Protein AF-A0ABD1SUA1-F1 (afdb_monomer_lite)

Radius of gyration: 28.17 Å; chains: 1; bounding box: 53×67×87 Å

InterPro domains:
  IPR033113 Phospholipase A2, histidine active site [PS00118] (84-91)
  IPR036444 Phospholipase A2 domain superfamily [G3DSA:1.20.90.10] (25-156)
  IPR036444 Phospholipase A2 domain superfamily [SSF48619] (58-146)

Secondary structure (DSSP, 8-state):
-----SSSSSHHHHHHHHHHS-------------SS--------B-S-EEE-TT-TTT-EEETTBSTT--BPTTPPPSSHHHHHHHHHHHHHHHHT-TT-HHHHHHHHHHHHHHHHHTPPPPTT--S-HHHHHHHHHHHHHHHHHHHHHHHHHHHHHHS----------THHHHHHHHHHH----------------------

Foldseek 3Di:
DDDPPPPPPVVVVVVVVVVVPPPCPPPCPDPPPDPDDPPPVQPFDLAADQPPLQPQQAGDGFRFPHDSGHHDPPRDTQWQLSVLRNQLVVVCVVVVDNLPLVSLVSSLVSLVVVVVVVTDGHPPRPHDSVSNSVSSNVVSVVSPVVSVVVVVVVVVVPDPPPPPPDDPDPVVVVVVVCVVPDDDDDDDDDDDDDDDDDDDDDD

pLDDT: mean 74.09, std 25.04, range [30.92, 98.88]

Structure (mmCIF, N/CA/C/O backbone):
data_AF-A0ABD1SUA1-F1
#
_entry.id   AF-A0ABD1SUA1-F1
#
loop_
_atom_site.group_PDB
_atom_site.id
_atom_site.type_symbol
_atom_site.label_atom_id
_atom_site.label_alt_id
_atom_site.label_comp_id
_atom_site.label_asym_id
_atom_site.label_entity_id
_atom_site.label_seq_id
_atom_site.pdbx_PDB_ins_code
_atom_site.Cartn_x
_atom_site.Cartn_y
_atom_site.Cartn_z
_atom_site.occupancy
_atom_site.B_iso_or_equiv
_atom_site.auth_seq_id
_atom_site.auth_comp_id
_atom_site.auth_asym_id
_atom_site.auth_atom_id
_atom_site.pdbx_PDB_model_num
ATOM 1 N N . MET A 1 1 ? -26.302 -48.563 -54.771 1.00 49.25 1 MET A N 1
ATOM 2 C CA . MET A 1 1 ? -25.007 -48.127 -54.207 1.00 49.25 1 MET A CA 1
ATOM 3 C C . MET A 1 1 ? -24.721 -46.720 -54.718 1.00 49.25 1 MET A C 1
ATOM 5 O O . MET A 1 1 ? -24.303 -46.580 -55.855 1.00 49.25 1 MET A O 1
ATOM 9 N N . ALA A 1 2 ? -25.038 -45.682 -53.939 1.00 43.94 2 ALA A N 1
ATOM 10 C CA . ALA A 1 2 ? -24.696 -44.296 -54.259 1.00 43.94 2 ALA A CA 1
ATOM 11 C C . ALA A 1 2 ? -24.311 -43.566 -52.965 1.00 43.94 2 ALA A C 1
ATOM 13 O O . ALA A 1 2 ? -25.015 -43.622 -51.961 1.00 43.94 2 ALA A O 1
ATOM 14 N N . SER A 1 3 ? -23.123 -42.981 -53.031 1.00 47.12 3 SER A N 1
ATOM 15 C CA . SER A 1 3 ? -22.286 -42.400 -51.987 1.00 47.12 3 SER A CA 1
ATOM 16 C C . SER A 1 3 ? -22.988 -41.379 -51.078 1.00 47.12 3 SER A C 1
ATOM 18 O O . SER A 1 3 ? -23.390 -40.306 -51.522 1.00 47.12 3 SER A O 1
ATOM 20 N N . LEU A 1 4 ? -23.043 -41.677 -49.775 1.00 52.22 4 LEU A N 1
ATOM 21 C CA . LEU A 1 4 ? -23.421 -40.750 -48.700 1.00 52.22 4 LEU A CA 1
ATOM 22 C C . LEU A 1 4 ? -22.159 -40.190 -48.007 1.00 52.22 4 LEU A C 1
ATOM 24 O O . LEU A 1 4 ? -22.043 -40.228 -46.789 1.00 52.22 4 LEU A O 1
ATOM 28 N N . ALA A 1 5 ? -21.169 -39.724 -48.776 1.00 51.19 5 ALA A N 1
ATOM 29 C CA . ALA A 1 5 ? -19.865 -39.296 -48.241 1.00 51.19 5 ALA A CA 1
ATOM 30 C C . ALA A 1 5 ? -19.470 -37.847 -48.591 1.00 51.19 5 ALA A C 1
ATOM 32 O O . ALA A 1 5 ? -18.303 -37.483 -48.479 1.00 51.19 5 ALA A O 1
ATOM 33 N N . HIS A 1 6 ? -20.415 -36.993 -49.004 1.00 45.03 6 HIS A N 1
ATOM 34 C CA . HIS A 1 6 ? -20.090 -35.630 -49.463 1.00 45.03 6 HIS A CA 1
ATOM 35 C C . HIS A 1 6 ? -20.459 -34.486 -48.507 1.00 45.03 6 HIS A C 1
ATOM 37 O O . HIS A 1 6 ? -20.049 -33.354 -48.749 1.00 45.03 6 HIS A O 1
ATOM 43 N N . LYS A 1 7 ? -21.167 -34.730 -47.394 1.00 51.44 7 LYS A N 1
ATOM 44 C CA . LYS A 1 7 ? -21.590 -33.636 -46.490 1.00 51.44 7 LYS A CA 1
ATOM 45 C C . LYS A 1 7 ? -20.605 -33.285 -45.367 1.00 51.44 7 LYS A C 1
ATOM 47 O O . LYS A 1 7 ? -20.748 -32.230 -44.765 1.00 51.44 7 LYS A O 1
ATOM 52 N N . PHE A 1 8 ? -19.571 -34.093 -45.126 1.00 51.59 8 PHE A N 1
ATOM 53 C CA . PHE A 1 8 ? -18.642 -33.887 -44.001 1.00 51.59 8 PHE A CA 1
ATOM 54 C C . PHE A 1 8 ? -17.313 -33.195 -44.353 1.00 51.59 8 PHE A C 1
ATOM 56 O O . PHE A 1 8 ? -16.460 -33.046 -43.485 1.00 51.59 8 PHE A O 1
ATOM 63 N N . LYS A 1 9 ? -17.113 -32.749 -45.603 1.00 53.84 9 LYS A N 1
ATOM 64 C CA . LYS A 1 9 ? -15.817 -32.194 -46.052 1.00 53.84 9 LYS A CA 1
ATOM 65 C C . LYS A 1 9 ? -15.799 -30.682 -46.310 1.00 53.84 9 LYS A C 1
ATOM 67 O O . LYS A 1 9 ? -14.734 -30.124 -46.538 1.00 53.84 9 LYS A O 1
ATOM 72 N N . LEU A 1 10 ? -16.950 -30.011 -46.237 1.00 50.94 10 LEU A N 1
ATOM 73 C CA . LEU A 1 10 ? -17.062 -28.556 -46.445 1.00 50.94 10 LEU A CA 1
ATOM 74 C C . LEU A 1 10 ? -17.174 -27.752 -45.141 1.00 50.94 10 LEU A C 1
ATOM 76 O O . LEU A 1 10 ? -16.875 -26.562 -45.127 1.00 50.94 10 LEU A O 1
ATOM 80 N N . TRP A 1 11 ? -17.524 -28.402 -44.029 1.00 52.50 11 TRP A N 1
ATOM 81 C CA . TRP A 1 11 ? -17.601 -27.757 -42.718 1.00 52.50 11 TRP A CA 1
ATOM 82 C C . TRP A 1 11 ? -16.248 -27.246 -42.169 1.00 52.50 11 TRP A C 1
ATOM 84 O O . TRP A 1 11 ? -16.221 -26.140 -41.627 1.00 52.50 11 TRP A O 1
ATOM 94 N N . PRO A 1 12 ? -15.102 -27.952 -42.315 1.00 53.69 12 PRO A N 1
ATOM 95 C CA . PRO A 1 12 ? -13.850 -27.466 -41.728 1.00 53.69 12 PRO A CA 1
ATOM 96 C C . PRO A 1 12 ? -13.244 -26.292 -42.515 1.00 53.69 12 PRO A C 1
ATOM 98 O O . PRO A 1 12 ? -12.515 -25.490 -41.944 1.00 53.69 12 PRO A O 1
ATOM 101 N N . LEU A 1 13 ? -13.576 -26.151 -43.805 1.00 55.59 13 LEU A N 1
ATOM 102 C CA . LEU A 1 13 ? -13.114 -25.042 -44.649 1.00 55.59 13 LEU A CA 1
ATOM 103 C C . LEU A 1 13 ? -13.888 -23.743 -44.389 1.00 55.59 13 LEU A C 1
ATOM 105 O O . LEU A 1 13 ? -13.293 -22.667 -44.415 1.00 55.59 13 LEU A O 1
ATOM 109 N N . LEU A 1 14 ? -15.184 -23.831 -44.071 1.00 55.78 14 LEU A N 1
ATOM 110 C CA . LEU A 1 14 ? -15.988 -22.654 -43.736 1.00 55.78 14 LEU A CA 1
ATOM 111 C C . LEU A 1 14 ? -15.586 -22.066 -42.371 1.00 55.78 14 LEU A C 1
ATOM 113 O O . LEU A 1 14 ? -15.444 -20.852 -42.243 1.00 55.78 14 LEU A O 1
ATOM 117 N N . LEU A 1 15 ? -15.299 -22.914 -41.376 1.00 55.97 15 LEU A N 1
ATOM 118 C CA . LEU A 1 15 ? -14.794 -22.464 -40.072 1.00 55.97 15 LEU A CA 1
ATOM 119 C C . LEU A 1 15 ? -13.411 -21.803 -40.165 1.00 55.97 15 LEU A C 1
ATOM 121 O O . LEU A 1 15 ? -13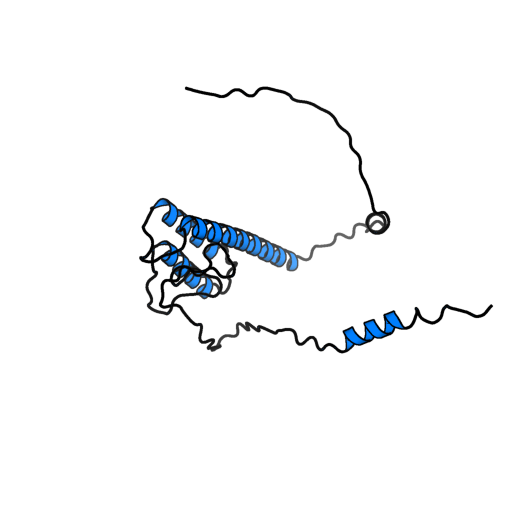.172 -20.825 -39.465 1.00 55.97 15 LEU A O 1
ATOM 125 N N . LEU A 1 16 ? -12.528 -22.271 -41.056 1.00 55.09 16 LEU A N 1
ATOM 126 C CA . LEU A 1 16 ? -11.203 -21.668 -41.253 1.00 55.09 16 LEU A CA 1
ATOM 127 C C . LEU A 1 16 ? -11.288 -20.254 -41.859 1.00 55.09 16 LEU A C 1
ATOM 129 O O . LEU A 1 16 ? -10.484 -19.390 -41.517 1.00 55.09 16 LEU A O 1
ATOM 133 N N . SER A 1 17 ? -12.286 -19.995 -42.714 1.00 54.75 17 SER A N 1
ATOM 134 C CA . SER A 1 17 ? -12.500 -18.663 -43.299 1.00 54.75 17 SER A CA 1
ATOM 135 C C . SER A 1 17 ? -13.007 -17.625 -42.294 1.00 54.75 17 SER A C 1
ATOM 137 O O . SER A 1 17 ? -12.610 -16.469 -42.384 1.00 54.75 17 SER A O 1
ATOM 139 N N . ILE A 1 18 ? -13.800 -18.022 -41.289 1.00 56.19 18 ILE A N 1
ATOM 140 C CA . ILE A 1 18 ? -14.335 -17.093 -40.275 1.00 56.19 18 ILE A CA 1
ATOM 141 C C . ILE A 1 18 ? -13.215 -16.544 -39.378 1.00 56.19 18 ILE A C 1
ATOM 143 O O . ILE A 1 18 ? -13.268 -15.383 -38.989 1.00 56.19 18 ILE A O 1
ATOM 147 N N . VAL A 1 19 ? -12.162 -17.326 -39.111 1.00 57.31 19 VAL A N 1
ATOM 148 C CA . VAL A 1 19 ? -11.005 -16.878 -38.310 1.00 57.31 19 VAL A CA 1
ATOM 149 C C . VAL A 1 19 ? -10.109 -15.896 -39.084 1.00 57.31 19 VAL A C 1
ATOM 151 O O . VAL A 1 19 ? -9.405 -15.100 -38.472 1.00 57.31 19 VAL A O 1
ATOM 154 N N . TYR A 1 20 ? -10.152 -15.907 -40.422 1.00 55.88 20 TYR A N 1
ATOM 155 C CA . TYR A 1 20 ? -9.300 -15.062 -41.271 1.00 55.88 20 TYR A CA 1
ATOM 156 C C . TYR A 1 20 ? -9.824 -13.623 -41.437 1.00 55.88 20 TYR A C 1
ATOM 158 O O . TYR A 1 20 ? -9.060 -12.729 -41.790 1.00 55.88 20 TYR A O 1
ATOM 166 N N . VAL A 1 21 ? -11.113 -13.385 -41.165 1.00 55.47 21 VAL A N 1
ATOM 167 C CA . VAL A 1 21 ? -11.774 -12.076 -41.352 1.00 55.47 21 VAL A CA 1
ATOM 168 C C . VAL A 1 21 ? -12.083 -11.340 -40.054 1.00 55.47 21 VAL A C 1
ATOM 170 O O . VAL A 1 21 ? -12.679 -10.268 -40.107 1.00 55.47 21 VAL A O 1
ATOM 173 N N . ILE A 1 22 ? -11.673 -11.858 -38.893 1.00 60.84 22 ILE A N 1
ATOM 174 C CA . ILE A 1 22 ? -11.744 -11.077 -37.656 1.00 60.84 22 ILE A CA 1
ATOM 175 C C . ILE A 1 22 ? -10.520 -10.158 -37.650 1.00 60.84 22 ILE A C 1
ATOM 177 O O . ILE A 1 22 ? -9.408 -10.650 -37.431 1.00 60.84 22 ILE A O 1
ATOM 181 N N . PRO A 1 23 ? -10.659 -8.838 -37.877 1.00 59.50 23 PRO A N 1
ATOM 182 C CA . PRO A 1 23 ? -9.583 -7.941 -37.525 1.00 59.50 23 PRO A CA 1
ATOM 183 C C . PRO A 1 23 ? -9.371 -8.104 -36.022 1.00 59.50 23 PRO A C 1
ATOM 185 O O . PRO A 1 23 ? -10.248 -7.799 -35.212 1.00 59.50 23 PRO A O 1
ATOM 188 N N . ILE A 1 24 ? -8.200 -8.610 -35.645 1.00 58.06 24 ILE A N 1
ATOM 189 C CA . ILE A 1 24 ? -7.632 -8.443 -34.311 1.00 58.06 24 ILE A CA 1
ATOM 190 C C . ILE A 1 24 ? -7.386 -6.946 -34.107 1.00 58.06 24 ILE A C 1
ATOM 192 O O . ILE A 1 24 ? -6.256 -6.467 -34.081 1.00 58.06 24 ILE A O 1
ATOM 196 N N . HIS A 1 25 ? -8.464 -6.183 -33.939 1.00 50.75 25 HIS A N 1
ATOM 197 C CA . HIS A 1 25 ? -8.431 -4.977 -33.141 1.00 50.75 25 HIS A CA 1
ATOM 198 C C . HIS A 1 25 ? -8.230 -5.449 -31.708 1.00 50.75 25 HIS A C 1
ATOM 200 O O . HIS A 1 25 ? -9.158 -5.572 -30.912 1.00 50.75 25 HIS A O 1
ATOM 206 N N . ALA A 1 26 ? -6.980 -5.815 -31.426 1.00 52.16 26 ALA A N 1
ATOM 207 C CA . ALA A 1 26 ? -6.480 -5.939 -30.083 1.00 52.16 26 ALA A CA 1
ATOM 208 C C . ALA A 1 26 ? -6.929 -4.687 -29.330 1.00 52.16 26 ALA A C 1
ATOM 210 O O . ALA A 1 26 ? -6.763 -3.567 -29.824 1.00 52.16 26 ALA A O 1
ATOM 211 N N . LEU A 1 27 ? -7.524 -4.885 -28.155 1.00 50.97 27 LEU A N 1
ATOM 212 C CA . LEU A 1 27 ? -7.769 -3.808 -27.214 1.00 50.97 27 LEU A CA 1
ATOM 213 C C . LEU A 1 27 ? -6.394 -3.283 -26.786 1.00 50.97 27 LEU A C 1
ATOM 215 O O . LEU A 1 27 ? -5.780 -3.777 -25.843 1.00 50.97 27 LEU A O 1
ATOM 219 N N . ASN A 1 28 ? -5.870 -2.336 -27.559 1.00 47.03 28 ASN A N 1
ATOM 220 C CA . ASN A 1 28 ? -4.640 -1.631 -27.270 1.00 47.03 28 ASN A CA 1
ATOM 221 C C . ASN A 1 28 ? -4.933 -0.676 -26.115 1.00 47.03 28 ASN A C 1
ATOM 223 O O . ASN A 1 28 ? -5.207 0.504 -26.324 1.00 47.03 28 ASN A O 1
ATOM 227 N N . ILE A 1 29 ? -4.900 -1.186 -24.885 1.00 57.59 29 ILE A N 1
ATOM 228 C CA . ILE A 1 29 ? -4.741 -0.329 -23.713 1.00 57.59 29 ILE A CA 1
ATOM 229 C C . ILE A 1 29 ? -3.267 0.087 -23.713 1.00 57.59 29 ILE A C 1
ATOM 231 O O . ILE A 1 29 ? -2.426 -0.482 -23.021 1.00 57.59 29 ILE A O 1
ATOM 235 N N . GLY A 1 30 ? -2.932 1.018 -24.605 1.00 43.31 30 GLY A N 1
ATOM 236 C CA . GLY A 1 30 ? -1.591 1.551 -24.743 1.00 43.31 30 GLY A CA 1
ATOM 237 C C . GLY A 1 30 ? -1.247 2.397 -23.524 1.00 43.31 30 GLY A C 1
ATOM 238 O O . GLY A 1 30 ? -1.537 3.587 -23.502 1.00 43.31 30 GLY A O 1
ATOM 239 N N . ILE A 1 31 ? -0.579 1.816 -22.527 1.00 48.09 31 ILE A N 1
ATOM 240 C CA . ILE A 1 31 ? 0.316 2.593 -21.664 1.00 48.09 31 ILE A CA 1
ATOM 241 C C . ILE A 1 31 ? 1.627 2.726 -22.441 1.00 48.09 31 ILE A C 1
ATOM 243 O O . ILE A 1 31 ? 2.558 1.937 -22.302 1.00 48.09 31 ILE A O 1
ATOM 247 N N . HIS A 1 32 ? 1.655 3.702 -23.349 1.00 41.53 32 HIS A N 1
ATOM 248 C CA . HIS A 1 32 ? 2.903 4.215 -23.896 1.00 41.53 32 HIS A CA 1
ATOM 249 C C . HIS A 1 32 ? 3.498 5.141 -22.835 1.00 41.53 32 HIS A C 1
ATOM 251 O O . HIS A 1 32 ? 3.003 6.242 -22.600 1.00 41.53 32 HIS A O 1
ATOM 257 N N . ALA A 1 33 ? 4.533 4.660 -22.150 1.00 51.25 33 ALA A N 1
ATOM 258 C CA . ALA A 1 33 ? 5.394 5.498 -21.334 1.00 51.25 33 ALA A CA 1
ATOM 259 C C . ALA A 1 33 ? 6.352 6.240 -22.274 1.00 51.25 33 ALA A C 1
ATOM 261 O O . ALA A 1 33 ? 7.489 5.818 -22.460 1.00 51.25 33 ALA A O 1
ATOM 262 N N . ASP A 1 34 ? 5.860 7.309 -22.898 1.00 45.94 34 ASP A N 1
ATOM 263 C CA . ASP A 1 34 ? 6.713 8.304 -23.540 1.00 45.94 34 ASP A CA 1
ATOM 264 C C . ASP A 1 34 ? 6.630 9.617 -22.755 1.00 45.94 34 ASP A C 1
ATOM 266 O O . ASP A 1 34 ? 5.578 9.996 -22.227 1.00 45.94 34 ASP A O 1
ATOM 270 N N . GLY A 1 35 ? 7.782 10.250 -22.573 1.00 49.78 35 GLY A N 1
ATOM 271 C CA . GLY A 1 35 ? 7.981 11.374 -21.669 1.00 49.78 35 GLY A CA 1
ATOM 272 C C . GLY A 1 35 ? 7.252 12.626 -22.144 1.00 49.78 35 GLY A C 1
ATOM 273 O O . GLY A 1 35 ? 7.831 13.450 -22.838 1.00 49.78 35 GLY A O 1
ATOM 274 N N . GLY A 1 36 ? 5.999 12.801 -21.728 1.00 49.00 36 GLY A N 1
ATOM 275 C CA . GLY A 1 36 ? 5.260 14.044 -21.938 1.00 49.00 36 GLY A CA 1
ATOM 276 C C . GLY A 1 36 ? 3.751 13.848 -22.029 1.00 49.00 36 GLY A C 1
ATOM 277 O O . GLY A 1 36 ? 3.230 13.468 -23.065 1.00 49.00 36 GLY A O 1
ATOM 278 N N . GLN A 1 37 ? 3.051 14.181 -20.943 1.00 47.41 37 GLN A N 1
ATOM 279 C CA . GLN A 1 37 ? 1.623 14.530 -20.922 1.00 47.41 37 GLN A CA 1
ATOM 280 C C . GLN A 1 37 ? 0.634 13.549 -21.584 1.00 47.41 37 GLN A C 1
ATOM 282 O O . GLN A 1 37 ? -0.210 13.944 -22.384 1.00 47.41 37 GLN A O 1
ATOM 287 N N . LEU A 1 38 ? 0.593 12.300 -21.116 1.00 39.81 38 LEU A N 1
ATOM 288 C CA . LEU A 1 38 ? -0.711 11.655 -20.954 1.00 39.81 38 LEU A CA 1
ATOM 289 C C . LEU A 1 38 ? -1.354 12.251 -19.700 1.00 39.81 38 LEU A C 1
ATOM 291 O O . LEU A 1 38 ? -1.178 11.728 -18.599 1.00 39.81 38 LEU A O 1
ATOM 295 N N . SER A 1 39 ? -2.112 13.340 -19.856 1.00 44.16 39 SER A N 1
ATOM 296 C CA . SER A 1 39 ? -3.127 13.703 -18.863 1.00 44.16 39 SER A CA 1
ATOM 297 C C . SER A 1 39 ? -4.274 12.695 -18.983 1.00 44.16 39 SER A C 1
ATOM 299 O O . SER A 1 39 ? -5.386 13.021 -19.384 1.00 44.16 39 SER A O 1
ATOM 301 N N . LEU A 1 40 ? -3.999 11.432 -18.622 1.00 48.56 40 LEU A N 1
ATOM 302 C CA . LEU A 1 40 ? -4.971 10.694 -17.833 1.00 48.56 40 LEU A CA 1
ATOM 303 C C . LEU A 1 40 ? -5.279 11.665 -16.706 1.00 48.56 40 LEU A C 1
ATOM 305 O O . LEU A 1 40 ? -4.391 11.958 -15.902 1.00 48.56 40 LEU A O 1
ATOM 309 N N . ASN A 1 41 ? -6.491 12.203 -16.665 1.00 47.19 41 ASN A N 1
ATOM 310 C CA . ASN A 1 41 ? -7.020 12.679 -15.403 1.00 47.19 41 ASN A CA 1
ATOM 311 C C . ASN A 1 41 ? -7.025 11.430 -14.518 1.00 47.19 41 ASN A C 1
ATOM 313 O O . ASN A 1 41 ? -7.991 10.676 -14.512 1.00 47.19 41 ASN A O 1
ATOM 317 N N . LYS A 1 42 ? -5.876 11.116 -13.906 1.00 57.50 42 LYS A N 1
ATOM 318 C CA . LYS A 1 42 ? -5.741 10.078 -12.904 1.00 57.50 42 LYS A CA 1
ATOM 319 C C . LYS A 1 42 ? -6.657 10.581 -11.822 1.00 57.50 42 LYS A C 1
ATOM 321 O O . LYS A 1 42 ? -6.312 11.537 -11.130 1.00 57.50 42 LYS A O 1
ATOM 326 N N . GLU A 1 43 ? -7.853 10.012 -11.779 1.00 83.44 43 GLU A N 1
ATOM 327 C CA . GLU A 1 43 ? -8.741 10.150 -10.646 1.00 83.44 43 GLU A CA 1
ATOM 328 C C . GLU A 1 43 ? -7.929 9.693 -9.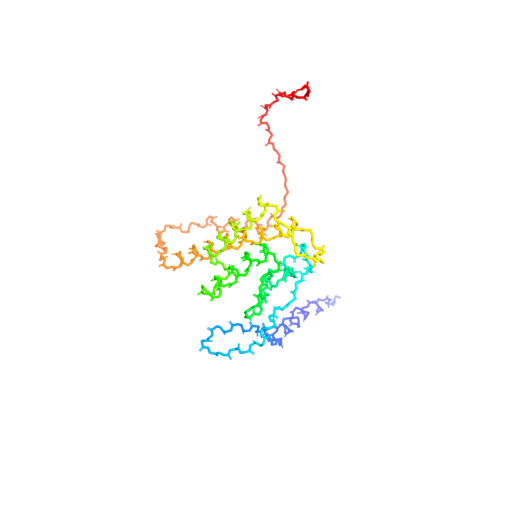441 1.00 83.44 43 GLU A C 1
ATOM 330 O O . GLU A 1 43 ? -7.677 8.510 -9.224 1.00 83.44 43 GLU A O 1
ATOM 335 N N . CYS A 1 44 ? -7.378 10.681 -8.752 1.00 93.44 44 CYS A N 1
ATOM 336 C CA . CYS A 1 44 ? -6.668 10.507 -7.515 1.00 93.44 44 CYS A CA 1
ATOM 337 C C . CYS A 1 44 ? -7.689 10.642 -6.393 1.00 93.44 44 CYS A C 1
ATOM 339 O O . CYS A 1 44 ? -8.669 11.386 -6.501 1.00 93.44 44 CYS A O 1
ATOM 341 N N . SER A 1 45 ? -7.476 9.908 -5.314 1.00 97.00 45 SER A N 1
ATOM 342 C CA . SER A 1 45 ? -8.415 9.895 -4.210 1.00 97.00 45 SER A CA 1
ATOM 343 C C . SER A 1 45 ? -8.193 11.063 -3.257 1.00 97.00 45 SER A C 1
ATOM 345 O O . SER A 1 45 ? -7.060 11.418 -2.918 1.00 97.00 45 SER A O 1
ATOM 347 N N . ARG A 1 46 ? -9.297 11.640 -2.783 1.00 97.69 46 ARG A N 1
ATOM 348 C CA . ARG A 1 46 ? -9.337 12.560 -1.633 1.00 97.69 46 ARG A CA 1
ATOM 349 C C . ARG A 1 46 ? -10.128 11.976 -0.464 1.00 97.69 46 ARG A C 1
ATOM 351 O O . ARG A 1 46 ? -10.276 12.625 0.570 1.00 97.69 46 ARG A O 1
ATOM 358 N N . THR A 1 47 ? -10.625 10.753 -0.609 1.00 97.69 47 THR A N 1
ATOM 359 C CA . THR A 1 47 ? -11.554 10.094 0.308 1.00 97.69 47 THR A CA 1
ATOM 360 C C . THR A 1 47 ? -10.939 8.814 0.858 1.00 97.69 47 THR A C 1
ATOM 362 O O . THR A 1 47 ? -10.171 8.124 0.193 1.00 97.69 47 THR A O 1
ATOM 365 N N . CYS A 1 48 ? -11.223 8.521 2.124 1.00 98.56 48 CYS A N 1
ATOM 366 C CA . CYS A 1 48 ? -10.742 7.303 2.764 1.00 98.56 48 CYS A CA 1
ATOM 367 C C . CYS A 1 48 ? -11.672 6.143 2.414 1.00 98.56 48 CYS A C 1
ATOM 369 O O . CYS A 1 48 ? -12.699 5.964 3.066 1.00 98.56 48 CYS A O 1
ATOM 371 N N . GLU A 1 49 ? -11.307 5.379 1.386 1.00 98.38 49 GLU A N 1
ATOM 372 C CA . GLU A 1 49 ? -12.104 4.253 0.903 1.00 98.38 49 GLU A CA 1
ATOM 373 C C . GLU A 1 49 ? -11.885 2.991 1.745 1.00 98.38 49 GLU A C 1
ATOM 375 O O . GLU A 1 49 ? -10.838 2.797 2.364 1.00 98.38 49 GLU A O 1
ATOM 380 N N . SER A 1 50 ? -12.884 2.113 1.778 1.00 98.25 50 SER A N 1
ATOM 381 C CA . SER A 1 50 ? -12.778 0.787 2.402 1.00 98.25 50 SER A CA 1
ATOM 382 C C . SER A 1 50 ? -13.577 -0.243 1.604 1.00 98.25 50 SER A C 1
ATOM 384 O O . SER A 1 50 ? -14.434 -0.946 2.126 1.00 98.25 50 SER A O 1
ATOM 386 N N . GLU A 1 51 ? -13.314 -0.300 0.300 1.00 97.56 51 GLU A N 1
ATOM 387 C CA . GLU A 1 51 ? -14.055 -1.123 -0.653 1.00 97.56 51 GLU A CA 1
ATOM 388 C C . GLU A 1 51 ? -13.239 -2.342 -1.098 1.00 97.56 51 GLU A C 1
ATOM 390 O O . GLU A 1 51 ? -12.011 -2.300 -1.212 1.00 97.56 51 GLU A O 1
ATOM 395 N N . PHE A 1 52 ? -13.936 -3.448 -1.382 1.00 97.19 52 PHE A N 1
ATOM 396 C CA . PHE A 1 52 ? -13.342 -4.677 -1.928 1.00 97.19 52 PHE A CA 1
ATOM 397 C C . PHE A 1 52 ? -12.152 -5.226 -1.109 1.00 97.19 52 PHE A C 1
ATOM 399 O O . PHE A 1 52 ? -11.182 -5.740 -1.664 1.00 97.19 52 PHE A O 1
ATOM 406 N N . CYS A 1 53 ? -12.242 -5.161 0.223 1.00 97.00 53 CYS A N 1
ATOM 407 C CA . CYS A 1 53 ? -11.164 -5.459 1.179 1.00 97.00 53 CYS A CA 1
ATOM 408 C C . CYS A 1 53 ? -10.446 -6.810 0.970 1.00 97.00 53 CYS A C 1
ATOM 410 O O . CYS A 1 53 ? -9.253 -6.926 1.247 1.00 97.00 53 CYS A O 1
ATOM 412 N N . GLY A 1 54 ? -11.168 -7.828 0.492 1.00 94.56 54 GLY A N 1
ATOM 413 C CA . GLY A 1 54 ? -10.656 -9.182 0.252 1.00 94.56 54 GLY A CA 1
ATOM 414 C C . GLY A 1 54 ? -10.294 -9.485 -1.206 1.00 94.56 54 GLY A C 1
ATOM 415 O O . GLY A 1 54 ? -9.862 -10.597 -1.512 1.00 94.56 54 GLY A O 1
ATOM 416 N N . VAL A 1 55 ? -10.489 -8.532 -2.125 1.00 93.75 55 VAL A N 1
ATOM 417 C CA . VAL A 1 55 ? -10.402 -8.763 -3.574 1.00 93.75 55 VAL A CA 1
ATOM 418 C C . VAL A 1 55 ? -9.260 -7.930 -4.166 1.00 93.75 55 VAL A C 1
ATOM 420 O O . VAL A 1 55 ? -9.486 -6.800 -4.593 1.00 93.75 55 VAL A O 1
ATOM 423 N N . PRO A 1 56 ? -8.021 -8.463 -4.224 1.00 91.25 56 PRO A N 1
ATOM 424 C CA . PRO A 1 56 ? -6.835 -7.675 -4.563 1.00 91.25 56 PRO A CA 1
ATOM 425 C C . PRO A 1 56 ? -6.911 -6.826 -5.846 1.00 91.25 56 PRO A C 1
ATOM 427 O O . PRO A 1 56 ? -6.419 -5.701 -5.807 1.00 91.25 56 PRO A O 1
ATOM 430 N N . PRO A 1 57 ? -7.523 -7.286 -6.959 1.00 93.00 57 PRO A N 1
ATOM 431 C CA . PRO A 1 57 ? -7.669 -6.460 -8.160 1.00 93.00 57 PRO A CA 1
ATOM 432 C C . PRO A 1 57 ? -8.504 -5.186 -7.980 1.00 93.00 57 PRO A C 1
ATOM 434 O O . PRO A 1 57 ? -8.307 -4.235 -8.728 1.00 93.00 57 PRO A O 1
ATOM 437 N N . PHE A 1 58 ? -9.432 -5.171 -7.019 1.00 94.69 58 PHE A N 1
ATOM 438 C CA . PHE A 1 58 ? -10.394 -4.080 -6.821 1.00 94.69 58 PHE A CA 1
ATOM 439 C C . PHE A 1 58 ? -10.254 -3.385 -5.465 1.00 94.69 58 PHE A C 1
ATOM 441 O O . PHE A 1 58 ? -10.957 -2.413 -5.214 1.00 94.69 58 PHE A O 1
ATOM 448 N N . LEU A 1 59 ? -9.361 -3.875 -4.601 1.00 97.25 59 LEU A N 1
ATOM 449 C CA . LEU A 1 59 ? -9.133 -3.342 -3.264 1.00 97.25 59 LEU A CA 1
ATOM 450 C C . LEU A 1 59 ? -8.840 -1.841 -3.324 1.00 97.25 59 LEU A C 1
ATOM 452 O O . LEU A 1 59 ? -7.887 -1.415 -3.980 1.00 97.25 59 LEU A O 1
ATOM 456 N N . ARG A 1 60 ? -9.644 -1.067 -2.590 1.00 97.88 60 ARG A N 1
ATOM 457 C CA . ARG A 1 60 ? -9.428 0.357 -2.325 1.00 97.88 60 ARG A CA 1
ATOM 458 C C . ARG A 1 60 ? -9.497 0.586 -0.827 1.00 97.88 60 ARG A C 1
ATOM 460 O O . ARG A 1 60 ? -10.565 0.505 -0.224 1.00 97.88 60 ARG A O 1
ATOM 467 N N . TYR A 1 61 ? -8.342 0.843 -0.233 1.00 98.56 61 TYR A N 1
ATOM 468 C CA . TYR A 1 61 ? -8.215 1.114 1.191 1.00 98.56 61 TYR A CA 1
ATOM 469 C C . TYR A 1 61 ? -7.512 2.453 1.409 1.00 98.56 61 TYR A C 1
ATOM 471 O O . TYR A 1 61 ? -6.442 2.700 0.853 1.00 98.56 61 TYR A O 1
ATOM 479 N N . GLY A 1 62 ? -8.115 3.315 2.224 1.00 98.62 62 GLY A N 1
ATOM 480 C CA . GLY A 1 62 ? -7.652 4.683 2.406 1.00 98.62 62 GLY A CA 1
ATOM 481 C C . GLY A 1 62 ? -7.615 5.434 1.075 1.00 98.62 62 GLY A C 1
ATOM 482 O O . GLY A 1 62 ? -8.483 5.246 0.220 1.00 98.62 62 GLY A O 1
ATOM 483 N N . LYS A 1 63 ? -6.607 6.283 0.892 1.00 98.69 63 LYS A N 1
ATOM 484 C CA . LYS A 1 63 ? -6.406 7.044 -0.349 1.00 98.69 63 LYS A CA 1
ATOM 485 C C . LYS A 1 63 ? -5.374 6.411 -1.280 1.00 98.69 63 LYS A C 1
ATOM 487 O O . LYS A 1 63 ? -5.371 6.746 -2.458 1.00 98.69 63 LYS A O 1
ATOM 492 N N . TYR A 1 64 ? -4.515 5.522 -0.780 1.00 98.56 64 TYR A N 1
ATOM 493 C CA . TYR A 1 64 ? -3.312 5.076 -1.488 1.00 98.56 64 TYR A CA 1
ATOM 494 C C . TYR A 1 64 ? -3.200 3.562 -1.661 1.00 98.56 64 TYR A C 1
ATOM 496 O O . TYR A 1 64 ? -2.421 3.104 -2.487 1.00 98.56 64 TYR A O 1
ATOM 504 N N . CYS A 1 65 ? -3.928 2.740 -0.904 1.00 98.31 65 CYS A N 1
ATOM 505 C CA . CYS A 1 65 ? -3.810 1.292 -1.065 1.00 98.31 65 CYS A CA 1
ATOM 506 C C . CYS A 1 65 ? -4.754 0.781 -2.161 1.00 98.31 65 CYS A C 1
ATOM 508 O O . CYS A 1 65 ? -5.952 0.615 -1.929 1.00 98.31 65 CYS A O 1
ATOM 510 N N . GLY A 1 66 ? -4.206 0.485 -3.339 1.00 96.44 66 GLY A N 1
ATOM 511 C CA . GLY A 1 66 ? -4.920 -0.186 -4.424 1.00 96.44 66 GLY A CA 1
ATOM 512 C C . GLY A 1 66 ? -4.087 -0.285 -5.702 1.00 96.44 66 GLY A C 1
ATOM 513 O O . GLY A 1 66 ? -3.063 0.375 -5.857 1.00 96.44 66 GLY A O 1
ATOM 514 N N . ILE A 1 67 ? -4.505 -1.133 -6.641 1.00 92.31 67 ILE A N 1
ATOM 515 C CA . ILE A 1 67 ? -3.835 -1.236 -7.944 1.00 92.31 67 ILE A CA 1
ATOM 516 C C . ILE A 1 67 ? -4.284 -0.066 -8.818 1.00 92.31 67 ILE A C 1
ATOM 518 O O . ILE A 1 67 ? -5.481 0.132 -9.011 1.00 92.31 67 ILE A O 1
ATOM 522 N N . LEU A 1 68 ? -3.322 0.688 -9.366 1.00 91.06 68 LEU A N 1
ATOM 523 C CA . LEU A 1 68 ? -3.584 1.883 -10.185 1.00 91.06 68 LEU A CA 1
ATOM 524 C C . LEU A 1 68 ? -4.484 2.919 -9.482 1.00 91.06 68 LEU A C 1
ATOM 526 O O . LEU A 1 68 ? -5.164 3.706 -10.136 1.00 91.06 68 LEU A O 1
ATOM 530 N N . TYR A 1 69 ? -4.465 2.926 -8.153 1.00 95.19 69 TYR A N 1
ATOM 531 C CA . TYR A 1 69 ? -5.243 3.799 -7.287 1.00 95.19 69 TYR A CA 1
ATOM 532 C C . TYR A 1 69 ? -4.273 4.518 -6.355 1.00 95.19 69 TYR A C 1
ATOM 534 O O . TYR A 1 69 ? -3.396 3.876 -5.792 1.00 95.19 69 TYR A O 1
ATOM 542 N N . THR A 1 70 ? -4.389 5.840 -6.238 1.00 96.94 70 THR A N 1
ATOM 543 C CA . THR A 1 70 ? -3.482 6.650 -5.417 1.00 96.94 70 THR A CA 1
ATOM 544 C C . THR A 1 70 ? -4.161 7.940 -4.967 1.00 96.94 70 THR A C 1
ATOM 546 O O . THR A 1 70 ? -5.137 8.376 -5.583 1.00 96.94 70 THR A O 1
ATOM 549 N N . GLY A 1 71 ? -3.646 8.579 -3.918 1.00 97.50 71 GLY A N 1
ATOM 550 C CA . GLY A 1 71 ? -4.193 9.822 -3.381 1.00 97.50 71 GLY A CA 1
ATOM 551 C C . GLY A 1 71 ? -3.722 11.057 -4.145 1.00 97.50 71 GLY A C 1
ATOM 552 O O . GLY A 1 71 ? -2.672 11.059 -4.793 1.00 97.50 71 GLY A O 1
ATOM 553 N N . CYS A 1 72 ? -4.501 12.135 -4.080 1.00 97.31 72 CYS A N 1
ATOM 554 C CA . CYS A 1 72 ? -4.146 13.382 -4.752 1.00 97.31 72 CYS A CA 1
ATOM 555 C C . CYS A 1 72 ? -2.918 14.065 -4.123 1.00 97.31 72 CYS A C 1
ATOM 557 O O . CYS A 1 72 ? -2.639 13.884 -2.934 1.00 97.31 72 CYS A O 1
ATOM 559 N N . PRO A 1 73 ? -2.192 14.906 -4.887 1.00 95.44 73 PRO A N 1
ATOM 560 C CA . PRO A 1 73 ? -1.107 15.710 -4.337 1.00 95.44 73 PRO A CA 1
ATOM 561 C C . PRO A 1 73 ? -1.566 16.539 -3.131 1.00 95.44 73 PRO A C 1
ATOM 563 O O . PRO A 1 73 ? -2.571 17.246 -3.200 1.00 95.44 73 PRO A O 1
ATOM 566 N N . GLY A 1 74 ? -0.813 16.454 -2.033 1.00 95.81 74 GLY A N 1
ATOM 567 C CA . GLY A 1 74 ? -1.096 17.167 -0.783 1.00 95.81 74 GLY A CA 1
ATOM 568 C C . GLY A 1 74 ? -2.096 16.477 0.150 1.00 95.81 74 GLY A C 1
ATOM 569 O O . GLY A 1 74 ? -2.244 16.916 1.289 1.00 95.81 74 GLY A O 1
ATOM 570 N N . GLU A 1 75 ? -2.749 15.396 -0.281 1.00 98.12 75 GLU A N 1
ATOM 571 C CA . GLU A 1 75 ? -3.594 14.607 0.611 1.00 98.12 75 GLU A CA 1
ATOM 572 C C . GLU A 1 75 ? -2.742 13.865 1.648 1.00 98.12 75 GLU A C 1
ATOM 574 O O . GLU A 1 75 ? -1.662 13.351 1.362 1.00 98.12 75 GLU A O 1
ATOM 579 N N . GLN A 1 76 ? -3.231 13.826 2.884 1.00 98.38 76 GLN A N 1
ATOM 580 C CA . GLN A 1 76 ? -2.635 13.005 3.934 1.00 98.38 76 GLN A CA 1
ATOM 581 C C . GLN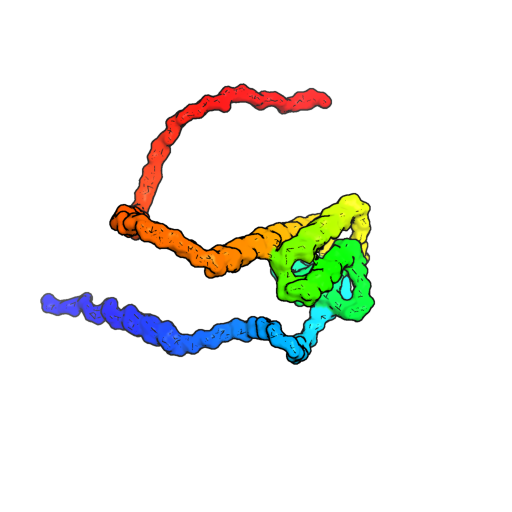 A 1 76 ? -3.226 11.591 3.893 1.00 98.38 76 GLN A C 1
ATOM 583 O O . GLN A 1 76 ? -4.417 11.449 3.574 1.00 98.38 76 GLN A O 1
ATOM 588 N N . PRO A 1 77 ? -2.433 10.561 4.249 1.00 98.69 77 PRO A N 1
ATOM 589 C CA . PRO A 1 77 ? -2.930 9.199 4.371 1.00 98.69 77 PRO A CA 1
ATOM 590 C C . PRO A 1 77 ? -3.952 9.097 5.505 1.00 98.69 77 PRO A C 1
ATOM 592 O O . PRO A 1 77 ? -3.863 9.802 6.511 1.00 98.69 77 PRO A O 1
ATOM 595 N N . CYS A 1 78 ? -4.917 8.200 5.342 1.00 98.75 78 CYS A N 1
ATOM 596 C CA . CYS A 1 78 ? -6.020 8.011 6.280 1.00 98.75 78 CYS A CA 1
ATOM 597 C C . CYS A 1 78 ? -5.575 7.371 7.601 1.00 98.75 78 CYS A C 1
ATOM 599 O O . CYS A 1 78 ? -6.090 7.709 8.664 1.00 98.75 78 CYS A O 1
ATOM 601 N N . ASP A 1 79 ? -4.609 6.455 7.542 1.00 98.62 79 ASP A N 1
ATOM 602 C CA . ASP A 1 79 ? -3.980 5.830 8.701 1.00 98.62 79 ASP A CA 1
ATOM 603 C C . ASP A 1 79 ? -2.522 5.431 8.396 1.00 98.62 79 ASP A C 1
ATOM 605 O O . ASP A 1 79 ? -1.959 5.763 7.349 1.00 98.62 79 ASP A O 1
ATOM 609 N N . LEU A 1 80 ? -1.874 4.729 9.330 1.00 98.38 80 LEU A N 1
ATOM 610 C CA . LEU A 1 80 ? -0.486 4.295 9.160 1.00 98.38 80 LEU A CA 1
ATOM 611 C C . LEU A 1 80 ? -0.304 3.185 8.108 1.00 98.38 80 LEU A C 1
ATOM 613 O O . LEU A 1 80 ? 0.799 3.067 7.571 1.00 98.38 80 LEU A O 1
ATOM 617 N N . LEU A 1 81 ? -1.338 2.393 7.795 1.00 98.75 81 LEU A N 1
ATOM 618 C CA . LEU A 1 81 ? -1.284 1.418 6.701 1.00 98.75 81 LEU A CA 1
ATOM 619 C C . LEU A 1 81 ? -1.336 2.136 5.354 1.00 98.75 81 LEU A C 1
ATOM 621 O O . LEU A 1 81 ? -0.505 1.884 4.484 1.00 98.75 81 LEU A O 1
ATOM 625 N N . ASP A 1 82 ? -2.251 3.093 5.224 1.00 98.81 82 ASP A N 1
ATOM 626 C CA . ASP A 1 82 ? -2.383 3.949 4.049 1.00 98.81 82 ASP A CA 1
ATOM 627 C C . ASP A 1 82 ? -1.108 4.780 3.815 1.00 98.81 82 ASP A C 1
ATOM 629 O O . ASP A 1 82 ? -0.655 4.954 2.686 1.00 98.81 82 ASP A O 1
ATOM 633 N N . ALA A 1 83 ? -0.422 5.189 4.888 1.00 98.81 83 ALA A N 1
ATOM 634 C CA . ALA A 1 83 ? 0.887 5.836 4.799 1.00 98.81 83 ALA A CA 1
ATOM 635 C C . ALA A 1 83 ? 1.982 4.920 4.217 1.00 98.81 83 ALA A C 1
ATOM 637 O O . ALA A 1 83 ? 2.908 5.409 3.562 1.00 98.81 83 ALA A O 1
ATOM 638 N N . CYS A 1 84 ? 1.908 3.602 4.444 1.00 98.88 84 CYS A N 1
ATOM 639 C CA . CYS A 1 84 ? 2.803 2.648 3.788 1.00 98.88 84 CYS A CA 1
ATOM 640 C C . CYS A 1 84 ? 2.533 2.587 2.281 1.00 98.88 84 CYS A C 1
ATOM 642 O O . CYS A 1 84 ? 3.486 2.586 1.501 1.00 98.88 84 CYS A O 1
ATOM 644 N N . CYS A 1 85 ? 1.260 2.588 1.880 1.00 98.75 85 CYS A N 1
ATOM 645 C CA . CYS A 1 85 ? 0.860 2.588 0.475 1.00 98.75 85 CYS A CA 1
ATOM 646 C C . CYS A 1 85 ? 1.272 3.887 -0.230 1.00 98.75 85 CYS A C 1
ATOM 648 O O . CYS A 1 85 ? 1.915 3.829 -1.270 1.00 98.75 85 CYS A O 1
ATOM 650 N N . MET A 1 86 ? 1.067 5.050 0.396 1.00 98.69 86 MET A N 1
ATOM 651 C CA . MET A 1 86 ? 1.526 6.342 -0.133 1.00 98.69 86 MET A CA 1
ATOM 652 C C . MET A 1 86 ? 3.034 6.347 -0.438 1.00 98.69 86 MET A C 1
ATOM 654 O O . MET A 1 86 ? 3.478 6.847 -1.472 1.00 98.69 86 MET A O 1
ATOM 658 N N . LYS A 1 87 ? 3.848 5.772 0.459 1.00 98.62 87 LYS A N 1
ATOM 659 C CA . LYS A 1 87 ? 5.299 5.647 0.248 1.00 98.62 87 LYS A CA 1
ATOM 660 C C . LYS A 1 87 ? 5.639 4.670 -0.875 1.00 98.62 87 LYS A C 1
ATOM 662 O O . LYS A 1 87 ? 6.576 4.929 -1.630 1.00 98.62 87 LYS A O 1
ATOM 667 N N . HIS A 1 88 ? 4.913 3.557 -0.967 1.00 98.44 88 HIS A N 1
ATOM 668 C CA . HIS A 1 88 ? 5.087 2.572 -2.032 1.00 98.44 88 HIS A CA 1
ATOM 669 C C . HIS A 1 88 ? 4.765 3.180 -3.396 1.00 98.44 88 HIS A C 1
ATOM 671 O O . HIS A 1 88 ? 5.632 3.148 -4.265 1.00 98.44 88 HIS A O 1
ATOM 677 N N . ASP A 1 89 ? 3.616 3.838 -3.542 1.00 98.00 89 ASP A N 1
ATOM 678 C CA . ASP A 1 89 ? 3.204 4.534 -4.764 1.00 98.00 89 ASP A CA 1
ATOM 679 C C . ASP A 1 89 ? 4.258 5.535 -5.232 1.00 98.00 89 ASP A C 1
ATOM 681 O O . ASP A 1 89 ? 4.663 5.523 -6.395 1.00 98.00 89 ASP A O 1
ATOM 685 N N . HIS A 1 90 ? 4.769 6.361 -4.315 1.00 97.31 90 HIS A N 1
ATOM 686 C CA . HIS A 1 90 ? 5.825 7.318 -4.629 1.00 97.31 90 HIS A CA 1
ATOM 687 C C . HIS A 1 90 ? 7.130 6.623 -5.059 1.00 97.31 90 HIS A C 1
ATOM 689 O O . HIS A 1 90 ? 7.780 7.044 -6.018 1.00 97.31 90 HIS A O 1
ATOM 695 N N . CYS A 1 91 ? 7.502 5.517 -4.405 1.00 98.38 91 CYS A N 1
ATOM 696 C CA . CYS A 1 91 ? 8.650 4.707 -4.817 1.00 98.38 91 CYS A CA 1
ATOM 697 C C . CYS A 1 91 ? 8.457 4.144 -6.232 1.00 98.38 91 CYS A C 1
ATOM 699 O O . CYS A 1 91 ? 9.359 4.255 -7.064 1.00 98.38 91 CYS A O 1
ATOM 701 N N . ILE A 1 92 ? 7.278 3.591 -6.536 1.00 96.56 92 ILE A N 1
ATOM 702 C CA . ILE A 1 92 ? 6.952 3.078 -7.870 1.00 96.56 92 ILE A CA 1
ATOM 703 C C . ILE A 1 92 ? 6.962 4.200 -8.905 1.00 96.56 92 ILE A C 1
ATOM 705 O O . ILE A 1 92 ? 7.508 3.998 -9.986 1.00 96.56 92 ILE A O 1
ATOM 709 N N . GLN A 1 93 ? 6.436 5.383 -8.584 1.00 94.12 93 GLN A N 1
ATOM 710 C CA . GLN A 1 93 ? 6.458 6.541 -9.476 1.00 94.12 93 GLN A CA 1
ATOM 711 C C . GLN A 1 93 ? 7.891 6.948 -9.840 1.00 94.12 93 GLN A C 1
ATOM 713 O O . GLN A 1 93 ? 8.169 7.224 -11.004 1.00 94.12 93 GLN A O 1
ATOM 718 N N . ILE A 1 94 ? 8.812 6.928 -8.872 1.00 95.62 94 ILE A N 1
ATOM 719 C CA . ILE A 1 94 ? 10.233 7.223 -9.104 1.00 95.62 94 ILE A CA 1
ATOM 720 C C . ILE A 1 94 ? 10.917 6.106 -9.906 1.00 95.62 94 ILE A C 1
ATOM 722 O O . ILE A 1 94 ? 11.766 6.379 -10.751 1.00 95.62 94 ILE A O 1
ATOM 726 N N . LYS A 1 95 ? 10.600 4.835 -9.625 1.00 93.69 95 LYS A N 1
ATOM 727 C CA . LYS A 1 95 ? 11.262 3.679 -10.256 1.00 93.69 95 LYS A CA 1
ATOM 728 C C . LYS A 1 95 ? 10.653 3.264 -11.598 1.00 93.69 95 LYS A C 1
ATOM 730 O O . LYS A 1 95 ? 11.301 2.525 -12.332 1.00 93.69 95 LYS A O 1
ATOM 735 N N . GLY A 1 96 ? 9.426 3.680 -11.895 1.00 91.38 96 GLY A N 1
ATOM 736 C CA . GLY A 1 96 ? 8.689 3.355 -13.117 1.00 91.38 96 GLY A CA 1
ATOM 737 C C . GLY A 1 96 ? 8.227 1.897 -13.241 1.00 91.38 96 GLY A C 1
ATOM 738 O O . GLY A 1 96 ? 7.833 1.487 -14.328 1.00 91.38 96 GLY A O 1
ATOM 739 N N . ASN A 1 97 ? 8.293 1.084 -12.178 1.00 91.00 97 ASN A N 1
ATOM 740 C CA . ASN A 1 97 ? 7.988 -0.350 -12.262 1.00 91.00 97 ASN A CA 1
ATOM 741 C C . ASN A 1 97 ? 7.441 -0.929 -10.945 1.00 91.00 97 ASN A C 1
ATOM 743 O O . ASN A 1 97 ? 8.183 -1.026 -9.968 1.00 91.00 97 ASN A O 1
ATOM 747 N N . TYR A 1 98 ? 6.192 -1.413 -10.952 1.00 92.25 98 TYR A N 1
ATOM 748 C CA . TYR A 1 98 ? 5.525 -2.088 -9.821 1.00 92.25 98 TYR A CA 1
ATOM 749 C C . TYR A 1 98 ? 6.229 -3.368 -9.337 1.00 92.25 98 TYR A C 1
ATOM 751 O O . TYR A 1 98 ? 6.027 -3.803 -8.205 1.00 92.25 98 TYR A O 1
ATOM 759 N N . LEU A 1 99 ? 7.086 -3.974 -10.160 1.00 95.50 99 LEU A N 1
ATOM 760 C CA . LEU A 1 99 ? 7.876 -5.154 -9.798 1.00 95.50 99 LEU A CA 1
ATOM 761 C C . LEU A 1 99 ? 9.228 -4.800 -9.166 1.00 95.50 99 LEU A C 1
ATOM 763 O O . LEU A 1 99 ? 10.026 -5.694 -8.878 1.00 95.50 99 LEU A O 1
ATOM 767 N N . ASN A 1 100 ? 9.503 -3.513 -8.921 1.00 95.06 100 ASN A N 1
ATOM 768 C CA . ASN A 1 100 ? 10.740 -3.091 -8.283 1.00 95.06 100 ASN A CA 1
ATOM 769 C C . ASN A 1 100 ? 10.892 -3.743 -6.896 1.00 95.06 100 ASN A C 1
ATOM 771 O O . ASN A 1 100 ? 10.148 -3.462 -5.953 1.00 95.06 100 ASN A O 1
ATOM 775 N N . LYS A 1 101 ? 11.906 -4.605 -6.767 1.00 95.94 101 LYS A N 1
ATOM 776 C CA . LYS A 1 101 ? 12.171 -5.380 -5.551 1.00 95.94 101 LYS A CA 1
ATOM 777 C C . LYS A 1 101 ? 12.367 -4.499 -4.315 1.00 95.94 101 LYS A C 1
ATOM 779 O O . LYS A 1 101 ? 11.911 -4.885 -3.242 1.00 95.94 101 LYS A O 1
ATOM 784 N N . GLN A 1 102 ? 13.033 -3.350 -4.453 1.00 96.31 102 GLN A N 1
ATOM 785 C CA . GLN A 1 102 ? 13.294 -2.460 -3.322 1.00 96.31 102 GLN A CA 1
ATOM 786 C C . GLN A 1 102 ? 11.988 -1.876 -2.787 1.00 96.31 102 GLN A C 1
ATOM 788 O O . GLN A 1 102 ? 11.698 -2.054 -1.607 1.00 96.31 102 GLN A O 1
ATOM 793 N N . CYS A 1 103 ? 11.170 -1.279 -3.661 1.00 98.31 103 CYS A N 1
ATOM 794 C CA . CYS A 1 103 ? 9.882 -0.706 -3.265 1.00 98.31 103 CYS A CA 1
ATOM 795 C C . CYS A 1 103 ? 8.983 -1.756 -2.594 1.00 98.31 103 CYS A C 1
ATOM 797 O O . CYS A 1 103 ? 8.419 -1.504 -1.531 1.00 98.31 103 CYS A O 1
ATOM 799 N N . ASN A 1 104 ? 8.900 -2.963 -3.164 1.00 98.12 104 ASN A N 1
ATOM 800 C CA . ASN A 1 104 ? 8.043 -4.024 -2.632 1.00 98.12 104 ASN A CA 1
ATOM 801 C C . ASN A 1 104 ? 8.534 -4.568 -1.275 1.00 98.12 104 ASN A C 1
ATOM 803 O O . ASN A 1 104 ? 7.721 -4.858 -0.399 1.00 98.12 104 ASN A O 1
ATOM 807 N N . LEU A 1 105 ? 9.852 -4.681 -1.059 1.00 98.31 105 LEU A N 1
ATOM 808 C CA . LEU A 1 105 ? 10.408 -5.111 0.232 1.00 98.31 105 LEU A CA 1
ATOM 809 C C . LEU A 1 105 ? 10.262 -4.041 1.319 1.00 98.31 105 LEU A C 1
ATOM 811 O O . LEU A 1 105 ? 9.913 -4.360 2.456 1.00 98.31 105 LEU A O 1
ATOM 815 N N . GLU A 1 106 ? 10.517 -2.775 0.989 1.00 98.56 106 GLU A N 1
ATOM 816 C CA . GLU A 1 106 ? 10.308 -1.659 1.916 1.00 98.56 106 GLU A CA 1
ATOM 817 C C . GLU A 1 106 ? 8.840 -1.537 2.323 1.00 98.56 106 GLU A C 1
ATOM 819 O O . GLU A 1 106 ? 8.541 -1.336 3.503 1.00 98.56 106 GLU A O 1
ATOM 824 N N . PHE A 1 107 ? 7.927 -1.736 1.372 1.00 98.69 107 PHE A N 1
ATOM 825 C CA . PHE A 1 107 ? 6.496 -1.738 1.634 1.00 98.69 107 PHE A CA 1
ATOM 826 C C . PHE A 1 107 ? 6.083 -2.871 2.582 1.00 98.69 107 PHE A C 1
ATOM 828 O O . PHE A 1 107 ? 5.460 -2.596 3.607 1.00 98.69 107 PHE A O 1
ATOM 835 N N . LEU A 1 108 ? 6.516 -4.115 2.333 1.00 98.75 108 LEU A N 1
ATOM 836 C CA . LEU A 1 108 ? 6.268 -5.243 3.245 1.00 98.75 108 LEU A CA 1
ATOM 837 C C . LEU A 1 108 ? 6.797 -4.976 4.664 1.00 98.75 108 LEU A C 1
ATOM 839 O O . LEU A 1 108 ? 6.113 -5.252 5.650 1.00 98.75 108 LEU A O 1
ATOM 843 N N . ASN A 1 109 ? 7.989 -4.385 4.785 1.00 98.75 109 ASN A N 1
ATOM 844 C CA . ASN A 1 109 ? 8.551 -4.002 6.083 1.00 98.75 109 ASN A CA 1
ATOM 845 C C . ASN A 1 109 ? 7.711 -2.926 6.787 1.00 98.75 109 ASN A C 1
ATOM 847 O O . ASN A 1 109 ? 7.542 -2.976 8.007 1.00 98.75 109 ASN A O 1
ATOM 851 N N . CYS A 1 110 ? 7.185 -1.954 6.040 1.00 98.88 110 CYS A N 1
ATOM 852 C CA . CYS A 1 110 ? 6.297 -0.925 6.574 1.00 98.88 110 CYS A CA 1
ATOM 853 C C . CYS A 1 110 ? 4.989 -1.536 7.100 1.00 98.88 110 CYS A C 1
ATOM 855 O O . CYS A 1 110 ? 4.632 -1.311 8.257 1.00 98.88 110 CYS A O 1
ATOM 857 N N . VAL A 1 111 ? 4.337 -2.385 6.299 1.00 98.75 111 VAL A N 1
ATOM 858 C CA . VAL A 1 111 ? 3.094 -3.084 6.666 1.00 98.75 111 VAL A CA 1
ATOM 859 C C . VAL A 1 111 ? 3.294 -3.960 7.907 1.00 98.75 111 VAL A C 1
ATOM 861 O O . VAL A 1 111 ? 2.464 -3.954 8.815 1.00 98.75 111 VAL A O 1
ATOM 864 N N . ALA A 1 112 ? 4.426 -4.663 8.008 1.00 98.62 112 ALA A N 1
ATOM 865 C CA . ALA A 1 112 ? 4.758 -5.464 9.186 1.00 98.62 112 ALA A CA 1
ATOM 866 C C . ALA A 1 112 ? 4.912 -4.610 10.460 1.00 98.62 112 ALA A C 1
ATOM 868 O O . ALA A 1 112 ? 4.452 -5.006 11.534 1.00 98.62 112 ALA A O 1
ATOM 869 N N . ARG A 1 113 ? 5.529 -3.424 10.355 1.00 98.62 113 ARG A N 1
ATOM 870 C CA . ARG A 1 113 ? 5.655 -2.480 11.481 1.00 98.62 113 ARG A CA 1
ATOM 871 C C . ARG A 1 113 ? 4.304 -1.915 11.902 1.00 98.62 113 ARG A C 1
ATOM 873 O O . ARG A 1 113 ? 4.055 -1.840 13.101 1.00 98.62 113 ARG A O 1
ATOM 880 N N . PHE A 1 114 ? 3.444 -1.568 10.945 1.00 98.12 114 PHE A N 1
ATOM 881 C CA . PHE A 1 114 ? 2.070 -1.151 11.223 1.00 98.12 114 PHE A CA 1
ATOM 882 C C . PHE A 1 114 ? 1.293 -2.247 11.961 1.00 98.12 114 PHE A C 1
ATOM 884 O O . PHE A 1 114 ? 0.723 -1.998 13.018 1.00 98.12 114 PHE A O 1
ATOM 891 N N . LYS A 1 115 ? 1.347 -3.490 11.468 1.00 98.12 115 LYS A N 1
ATOM 892 C CA . LYS A 1 115 ? 0.688 -4.616 12.138 1.00 98.12 115 LYS A CA 1
ATOM 893 C C . LYS A 1 115 ? 1.168 -4.778 13.583 1.00 98.12 115 LYS A C 1
ATOM 895 O O . LYS A 1 115 ? 0.366 -4.997 14.483 1.00 98.12 115 LYS A O 1
ATOM 900 N N . LYS A 1 116 ? 2.479 -4.658 13.809 1.00 98.25 116 LYS A N 1
ATOM 901 C CA . LYS A 1 116 ? 3.082 -4.775 15.142 1.00 98.25 116 LYS A CA 1
ATOM 902 C C . LYS A 1 116 ? 2.706 -3.619 16.072 1.00 98.25 116 LYS A C 1
ATOM 904 O O . LYS A 1 116 ? 2.637 -3.834 17.277 1.00 98.25 116 LYS A O 1
ATOM 909 N N . SER A 1 117 ? 2.514 -2.408 15.550 1.00 97.69 117 SER A N 1
ATOM 910 C CA . SER A 1 117 ? 2.209 -1.249 16.392 1.00 97.69 117 SER A CA 1
ATOM 911 C C . SER A 1 117 ? 0.801 -1.294 16.981 1.00 97.69 117 SER A C 1
ATOM 913 O O . SER A 1 117 ? 0.561 -0.622 17.978 1.00 97.69 117 SER A O 1
ATOM 915 N N . GLY A 1 118 ? -0.122 -2.053 16.376 1.00 96.06 118 GLY A N 1
ATOM 916 C CA . GLY A 1 118 ? -1.526 -2.079 16.794 1.00 96.06 118 GLY A CA 1
ATOM 917 C C . GLY A 1 118 ? -2.209 -0.716 16.660 1.00 96.06 118 GLY A C 1
ATOM 918 O O . GLY A 1 118 ? -3.185 -0.445 17.356 1.00 96.06 118 GLY A O 1
ATOM 919 N N . ALA A 1 119 ? -1.668 0.166 15.812 1.00 96.38 119 ALA A N 1
ATOM 920 C CA . ALA A 1 119 ? -2.209 1.501 15.622 1.00 96.38 119 ALA A CA 1
ATOM 921 C C . ALA A 1 119 ? -3.647 1.438 15.077 1.00 96.38 119 ALA A C 1
ATOM 923 O O . ALA A 1 119 ? -3.957 0.567 14.258 1.00 96.38 119 ALA A O 1
ATOM 924 N N . PRO A 1 120 ? -4.526 2.360 15.506 1.00 97.25 120 PRO A N 1
ATOM 925 C CA . PRO A 1 120 ? -5.904 2.378 15.047 1.00 97.25 120 PRO A CA 1
ATOM 926 C C . PRO A 1 120 ? -5.987 2.717 13.555 1.00 97.25 120 PRO A C 1
ATOM 928 O O . PRO A 1 120 ? -5.113 3.381 12.993 1.00 97.25 120 PRO A O 1
ATOM 931 N N . THR A 1 121 ? -7.077 2.280 12.932 1.00 97.94 121 THR A N 1
ATOM 932 C CA . THR A 1 121 ? -7.454 2.689 11.575 1.00 97.94 121 THR A CA 1
ATOM 933 C C . THR A 1 121 ? -8.317 3.957 11.592 1.00 97.94 121 THR A C 1
ATOM 935 O O . THR A 1 121 ? -8.723 4.437 12.654 1.00 97.94 121 THR A O 1
ATOM 938 N N . PHE A 1 122 ? -8.594 4.515 10.415 1.00 98.31 122 PHE A N 1
ATOM 939 C CA . PHE A 1 122 ? -9.427 5.698 10.248 1.00 98.31 122 PHE A CA 1
ATOM 940 C C . PHE A 1 122 ? -10.902 5.435 10.585 1.00 98.31 122 PHE A C 1
ATOM 942 O O . PHE A 1 122 ? -11.421 4.319 10.493 1.00 98.31 122 PHE A O 1
ATOM 949 N N . LYS A 1 123 ? -11.607 6.500 10.978 1.00 97.94 123 LYS A N 1
ATOM 950 C CA . LYS A 1 123 ? -13.028 6.445 11.335 1.00 97.94 123 LYS A CA 1
ATOM 951 C C . LYS A 1 123 ? -13.878 6.067 10.118 1.00 97.94 123 LYS A C 1
ATOM 953 O O . LYS A 1 123 ? -13.725 6.658 9.057 1.00 97.94 123 LYS A O 1
ATOM 958 N N . GLY A 1 124 ? -14.821 5.144 10.310 1.00 97.75 124 GLY A N 1
ATOM 959 C CA . GLY A 1 124 ? -15.743 4.705 9.255 1.00 97.75 124 GLY A CA 1
ATOM 960 C C . GLY A 1 124 ? -15.183 3.617 8.337 1.00 97.75 124 GLY A C 1
ATOM 961 O O . GLY A 1 124 ? -15.873 3.219 7.407 1.00 97.75 124 GLY A O 1
ATOM 962 N N . ASN A 1 125 ? -13.974 3.112 8.603 1.00 98.25 125 ASN A N 1
ATOM 963 C CA . ASN A 1 125 ? -13.429 1.967 7.886 1.00 98.25 125 ASN A CA 1
ATOM 964 C C . ASN A 1 125 ? -14.327 0.727 8.059 1.00 98.25 125 ASN A C 1
ATOM 966 O O . ASN A 1 125 ? -14.590 0.297 9.184 1.00 98.25 125 ASN A O 1
ATOM 970 N N . THR A 1 126 ? -14.772 0.148 6.943 1.00 98.31 126 THR A N 1
ATOM 971 C CA . THR A 1 126 ? -15.591 -1.076 6.918 1.00 98.31 126 THR A CA 1
ATOM 972 C C . THR A 1 126 ? -14.774 -2.353 6.692 1.00 98.31 126 THR A C 1
ATOM 974 O O . THR A 1 126 ? -15.275 -3.459 6.904 1.00 98.31 126 THR A O 1
ATOM 977 N N . CYS A 1 127 ? -13.497 -2.226 6.325 1.00 98.06 127 CYS A N 1
ATOM 978 C CA . CYS A 1 127 ? -12.590 -3.348 6.137 1.00 98.06 127 CYS A CA 1
ATOM 979 C C . CYS A 1 127 ? -12.055 -3.892 7.463 1.00 98.06 127 CYS A C 1
ATOM 981 O O . CYS A 1 127 ? -11.666 -3.150 8.368 1.00 98.06 127 CYS A O 1
ATOM 983 N N . LYS A 1 128 ? -11.879 -5.215 7.530 1.00 98.00 128 LYS A N 1
ATOM 984 C CA . LYS A 1 128 ? -11.017 -5.829 8.545 1.00 98.00 128 LYS A CA 1
ATOM 985 C C . LYS A 1 128 ? -9.559 -5.577 8.173 1.00 98.00 128 LYS A C 1
ATOM 987 O O . LYS A 1 128 ? -9.061 -6.114 7.188 1.00 98.00 128 LYS A O 1
ATOM 992 N N . VAL A 1 129 ? -8.856 -4.788 8.980 1.00 97.81 129 VAL A N 1
ATOM 993 C CA . VAL A 1 129 ? -7.467 -4.379 8.702 1.00 97.81 129 VAL A CA 1
ATOM 994 C C . VAL A 1 129 ? -6.531 -5.581 8.508 1.00 97.81 129 VAL A C 1
ATOM 996 O O . VAL A 1 129 ? -5.710 -5.585 7.593 1.00 97.81 129 VAL A O 1
ATOM 999 N N . ASP A 1 130 ? -6.686 -6.642 9.304 1.00 97.50 130 ASP A N 1
ATOM 1000 C CA . ASP A 1 130 ? -5.889 -7.865 9.147 1.00 97.50 130 ASP A CA 1
ATOM 1001 C C . ASP A 1 130 ? -6.116 -8.575 7.804 1.00 97.50 130 ASP A C 1
ATOM 1003 O O . ASP A 1 130 ? -5.178 -9.153 7.254 1.00 97.50 130 ASP A O 1
ATOM 1007 N N . GLU A 1 131 ? -7.335 -8.529 7.260 1.00 97.94 131 GLU A N 1
ATOM 1008 C CA . GLU A 1 131 ? -7.654 -9.093 5.945 1.00 97.94 131 GLU A CA 1
ATOM 1009 C C . GLU A 1 131 ? -6.949 -8.304 4.838 1.00 97.94 131 GLU A C 1
ATOM 1011 O O . GLU A 1 131 ? -6.263 -8.891 3.999 1.00 97.94 131 GLU A O 1
ATOM 1016 N N . VAL A 1 132 ? -7.017 -6.971 4.907 1.00 98.19 132 VAL A N 1
ATOM 1017 C CA . VAL A 1 132 ? -6.331 -6.064 3.975 1.00 98.19 132 VAL A CA 1
ATOM 1018 C C . VAL A 1 132 ? -4.821 -6.314 3.993 1.00 98.19 132 VAL A C 1
ATOM 1020 O O . VAL A 1 132 ? -4.209 -6.491 2.940 1.00 98.19 132 VAL A O 1
ATOM 1023 N N . ILE A 1 133 ? -4.212 -6.428 5.180 1.00 98.44 133 ILE A N 1
ATOM 1024 C CA . ILE A 1 133 ? -2.784 -6.757 5.324 1.00 98.44 133 ILE A CA 1
ATOM 1025 C C . ILE A 1 133 ? -2.452 -8.106 4.671 1.00 98.44 133 ILE A C 1
ATOM 1027 O O . ILE A 1 133 ? -1.430 -8.233 3.995 1.00 98.44 133 ILE A O 1
ATOM 1031 N N . GLN A 1 134 ? -3.285 -9.132 4.867 1.00 98.19 134 GLN A N 1
ATOM 1032 C CA . GLN A 1 134 ? -3.056 -10.445 4.261 1.00 98.19 134 GLN A CA 1
ATOM 1033 C C . GLN A 1 134 ? -3.108 -10.389 2.733 1.00 98.19 134 GLN A C 1
ATOM 1035 O O . GLN A 1 134 ? -2.254 -10.990 2.075 1.00 98.19 134 GLN A O 1
ATOM 1040 N N . VAL A 1 135 ? -4.082 -9.672 2.168 1.00 97.94 135 VAL A N 1
ATOM 1041 C CA . VAL A 1 135 ? -4.204 -9.466 0.719 1.00 97.94 135 VAL A CA 1
ATOM 1042 C C . VAL A 1 135 ? -2.977 -8.736 0.176 1.00 97.94 135 VAL A C 1
ATOM 1044 O O . VAL A 1 135 ? -2.340 -9.231 -0.758 1.00 97.94 135 VAL A O 1
ATOM 1047 N N . ILE A 1 136 ? -2.588 -7.626 0.809 1.00 98.06 136 ILE A N 1
ATOM 1048 C CA . ILE A 1 136 ? -1.398 -6.847 0.447 1.00 98.06 136 ILE A CA 1
ATOM 1049 C C . ILE A 1 136 ? -0.146 -7.733 0.447 1.00 98.06 136 ILE A C 1
ATOM 1051 O O . ILE A 1 136 ? 0.576 -7.782 -0.549 1.00 98.06 136 ILE A O 1
ATOM 1055 N N . ASN A 1 137 ? 0.091 -8.493 1.520 1.00 98.06 137 ASN A N 1
ATOM 1056 C CA . ASN A 1 137 ? 1.269 -9.354 1.625 1.00 98.06 137 ASN A CA 1
ATOM 1057 C C . ASN A 1 137 ? 1.318 -10.405 0.508 1.00 98.06 137 ASN A C 1
ATOM 1059 O O . ASN A 1 137 ? 2.376 -10.617 -0.087 1.00 98.06 137 ASN A O 1
ATOM 1063 N N . LYS A 1 138 ? 0.183 -11.041 0.186 1.00 97.69 138 LYS A N 1
ATOM 1064 C CA . LYS A 1 138 ? 0.102 -12.034 -0.899 1.00 97.69 138 LYS A CA 1
ATOM 1065 C C . LYS A 1 138 ? 0.485 -11.425 -2.248 1.00 97.69 138 LYS A C 1
ATOM 1067 O O . LYS A 1 138 ? 1.329 -11.987 -2.947 1.00 97.69 138 LYS A O 1
ATOM 1072 N N . VAL A 1 139 ? -0.090 -10.272 -2.594 1.00 96.56 139 VAL A N 1
ATOM 1073 C CA . VAL A 1 139 ? 0.197 -9.587 -3.866 1.00 96.56 139 VAL A CA 1
ATOM 1074 C C . VAL A 1 139 ? 1.659 -9.148 -3.934 1.00 96.56 139 VAL A C 1
ATOM 1076 O O . VAL A 1 139 ? 2.323 -9.372 -4.944 1.00 96.56 139 VAL A O 1
ATOM 1079 N N . MET A 1 140 ? 2.199 -8.587 -2.853 1.00 97.44 140 MET A N 1
ATOM 1080 C CA . MET A 1 140 ? 3.575 -8.088 -2.836 1.00 97.44 140 MET A CA 1
ATOM 1081 C C . MET A 1 140 ? 4.617 -9.207 -2.887 1.00 97.44 140 MET A C 1
ATOM 1083 O O . MET A 1 140 ? 5.629 -9.075 -3.578 1.00 97.44 140 MET A O 1
ATOM 1087 N N . HIS A 1 141 ? 4.367 -10.348 -2.237 1.00 96.81 141 HIS A N 1
ATOM 1088 C CA . HIS A 1 141 ? 5.219 -11.526 -2.402 1.00 96.81 141 HIS A CA 1
ATOM 1089 C C . HIS A 1 141 ? 5.216 -12.035 -3.848 1.00 96.81 141 HIS A C 1
ATOM 1091 O O . HIS A 1 141 ? 6.289 -12.321 -4.386 1.00 96.81 141 HIS A O 1
ATOM 1097 N N . ALA A 1 142 ? 4.048 -12.088 -4.496 1.00 96.25 142 ALA A N 1
ATOM 1098 C CA . ALA A 1 142 ? 3.951 -12.454 -5.907 1.00 96.25 142 ALA A CA 1
ATOM 1099 C C . ALA A 1 142 ? 4.718 -11.465 -6.807 1.00 96.25 142 ALA A C 1
ATOM 1101 O O . ALA A 1 142 ? 5.488 -11.898 -7.664 1.00 96.25 142 ALA 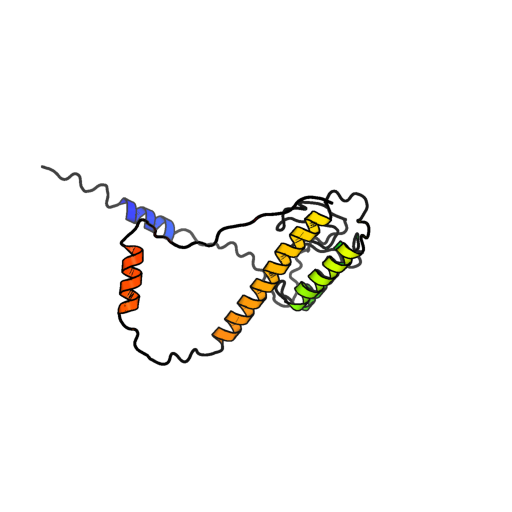A O 1
ATOM 1102 N N . ALA A 1 143 ? 4.598 -10.155 -6.563 1.00 95.44 143 ALA A N 1
ATOM 1103 C CA . ALA A 1 143 ? 5.315 -9.121 -7.313 1.00 95.44 143 ALA A CA 1
ATOM 1104 C C . ALA A 1 143 ? 6.844 -9.251 -7.189 1.00 95.44 143 ALA A C 1
ATOM 1106 O O . ALA A 1 143 ? 7.565 -9.140 -8.180 1.00 95.44 143 ALA A O 1
ATOM 1107 N N . ILE A 1 144 ? 7.360 -9.547 -5.991 1.00 96.31 144 ILE A N 1
ATOM 1108 C CA . ILE A 1 144 ? 8.798 -9.777 -5.775 1.00 96.31 144 ILE A CA 1
ATOM 1109 C C . ILE A 1 144 ? 9.284 -11.018 -6.530 1.00 96.31 144 ILE A C 1
ATOM 1111 O O . ILE A 1 144 ? 10.378 -11.001 -7.097 1.00 96.31 144 ILE A O 1
ATOM 1115 N N . VAL A 1 145 ? 8.508 -12.106 -6.519 1.00 95.75 145 VAL A N 1
ATOM 1116 C CA . VAL A 1 145 ? 8.849 -13.327 -7.265 1.00 95.75 145 VAL A CA 1
ATOM 1117 C C . VAL A 1 145 ? 8.855 -13.047 -8.767 1.00 95.75 145 VAL A C 1
ATOM 1119 O O . VAL A 1 145 ? 9.831 -13.385 -9.434 1.00 95.75 145 VAL A O 1
ATOM 1122 N N . ALA A 1 146 ? 7.829 -12.368 -9.281 1.00 92.94 146 ALA A N 1
ATOM 1123 C CA . ALA A 1 146 ? 7.738 -11.992 -10.689 1.00 92.94 146 ALA A CA 1
ATOM 1124 C C . ALA A 1 146 ? 8.918 -11.110 -11.131 1.00 92.94 146 ALA A C 1
ATOM 1126 O O . ALA A 1 146 ? 9.546 -11.403 -12.147 1.00 92.94 146 ALA A O 1
ATOM 1127 N N . GLY A 1 147 ? 9.286 -10.097 -10.336 1.00 91.88 147 GLY A N 1
ATOM 1128 C CA . GLY A 1 147 ? 10.453 -9.252 -10.610 1.00 91.88 147 GLY A CA 1
ATOM 1129 C C . GLY A 1 147 ? 11.748 -10.060 -10.740 1.00 91.88 147 GLY A C 1
ATOM 1130 O O . GLY A 1 147 ? 12.475 -9.901 -11.714 1.00 91.88 147 GLY A O 1
ATOM 1131 N N . LYS A 1 148 ? 11.990 -11.019 -9.834 1.00 90.50 148 LYS A N 1
ATOM 1132 C CA . LYS A 1 148 ? 13.171 -11.903 -9.907 1.00 90.50 148 LYS A CA 1
ATOM 1133 C C . LYS A 1 148 ? 13.197 -12.773 -11.166 1.00 90.50 148 LYS A C 1
ATOM 1135 O O . LYS A 1 148 ? 14.275 -13.020 -11.698 1.00 90.50 148 LYS A O 1
ATOM 1140 N N . ILE A 1 149 ? 12.042 -13.275 -11.606 1.00 90.19 149 ILE A N 1
ATOM 1141 C CA . ILE A 1 149 ? 11.942 -14.111 -12.812 1.00 90.19 149 ILE A CA 1
ATOM 1142 C C . ILE A 1 149 ? 12.271 -13.279 -14.053 1.00 90.19 149 ILE A C 1
ATOM 1144 O O . ILE A 1 149 ? 13.069 -13.717 -14.877 1.00 90.19 149 ILE A O 1
ATOM 1148 N N . ILE A 1 150 ? 11.717 -12.068 -14.152 1.00 85.88 150 ILE A N 1
ATOM 1149 C CA . ILE A 1 150 ? 11.973 -11.157 -15.275 1.00 85.88 150 ILE A CA 1
ATOM 1150 C C . ILE A 1 150 ? 13.447 -10.742 -15.310 1.00 85.88 150 ILE A C 1
ATOM 1152 O O . ILE A 1 150 ? 14.070 -10.794 -16.370 1.00 85.88 150 ILE A O 1
ATOM 1156 N N . ASP A 1 151 ? 14.032 -10.411 -14.156 1.00 82.69 151 ASP A N 1
ATOM 1157 C CA . ASP A 1 151 ? 15.459 -10.087 -14.048 1.00 82.69 151 ASP A CA 1
ATOM 1158 C C . ASP A 1 151 ? 16.341 -11.268 -14.498 1.00 82.69 151 ASP A C 1
ATOM 1160 O O . ASP A 1 151 ? 17.338 -11.085 -15.204 1.00 82.69 151 ASP A O 1
ATOM 1164 N N . TYR A 1 152 ? 15.968 -12.496 -14.120 1.00 77.62 152 TYR A N 1
ATOM 1165 C CA . TYR A 1 152 ? 16.677 -13.714 -14.511 1.00 77.62 152 TYR A CA 1
ATOM 1166 C C . TYR A 1 152 ? 16.577 -13.981 -16.017 1.00 77.62 152 TYR A C 1
ATOM 1168 O O . TYR A 1 152 ? 17.592 -14.228 -16.666 1.00 77.62 152 TYR A O 1
ATOM 1176 N N . GLU A 1 153 ? 15.376 -13.891 -16.592 1.00 70.19 153 GLU A N 1
ATOM 1177 C CA . GLU A 1 153 ? 15.163 -14.085 -18.028 1.00 70.19 153 GLU A CA 1
ATOM 1178 C C . GLU A 1 153 ? 15.918 -13.029 -18.849 1.00 70.19 153 GLU A C 1
ATOM 1180 O O . GLU A 1 153 ? 16.567 -13.363 -19.843 1.00 70.19 153 GLU A O 1
ATOM 1185 N N . HIS A 1 154 ? 15.920 -11.770 -18.400 1.00 70.25 154 HIS A N 1
ATOM 1186 C CA . HIS A 1 154 ? 16.694 -10.706 -19.034 1.00 70.25 154 HIS A CA 1
ATOM 1187 C C . HIS A 1 154 ? 18.207 -10.979 -18.962 1.00 70.25 154 HIS A C 1
ATOM 1189 O O . HIS A 1 154 ? 18.906 -10.866 -19.971 1.00 70.25 154 HIS A O 1
ATOM 1195 N N . SER A 1 155 ? 18.720 -11.426 -17.807 1.00 67.12 155 SER A N 1
ATOM 1196 C CA . SER A 1 155 ? 20.134 -11.803 -17.641 1.00 67.12 155 SER A CA 1
ATOM 1197 C C . SER A 1 155 ? 20.552 -12.983 -18.534 1.00 67.12 155 SER A C 1
ATOM 1199 O O . SER A 1 155 ? 21.691 -13.038 -19.010 1.00 67.12 155 SER A O 1
ATOM 1201 N N . HIS A 1 156 ? 19.634 -13.912 -18.808 1.00 60.91 156 HIS A N 1
ATOM 1202 C CA . HIS A 1 156 ? 19.904 -15.108 -19.612 1.00 60.91 156 HIS A CA 1
ATOM 1203 C C . HIS A 1 156 ? 19.663 -14.925 -21.106 1.00 60.91 156 HIS A C 1
ATOM 1205 O O . HIS A 1 156 ? 20.219 -15.687 -21.891 1.00 60.91 156 HIS A O 1
ATOM 1211 N N . ARG A 1 157 ? 18.922 -13.893 -21.520 1.00 57.59 157 ARG A N 1
ATOM 1212 C CA . ARG A 1 157 ? 18.819 -13.495 -22.932 1.00 57.59 157 ARG A CA 1
ATOM 1213 C C . ARG A 1 157 ? 20.084 -12.769 -23.426 1.00 57.59 157 ARG A C 1
ATOM 1215 O O . ARG A 1 157 ? 20.400 -12.849 -24.608 1.00 57.59 157 ARG A O 1
ATOM 1222 N N . ILE A 1 158 ? 20.830 -12.103 -22.533 1.00 55.12 158 ILE A N 1
ATOM 1223 C CA . ILE A 1 158 ? 22.093 -11.395 -22.849 1.00 55.12 158 ILE A CA 1
ATOM 1224 C C . ILE A 1 158 ? 23.309 -12.338 -22.855 1.00 55.12 158 ILE A C 1
ATOM 1226 O O . ILE A 1 158 ? 24.318 -12.053 -23.500 1.00 55.12 158 ILE A O 1
ATOM 1230 N N . ARG A 1 159 ? 23.243 -13.487 -22.171 1.00 46.44 159 ARG A N 1
ATOM 1231 C CA . ARG A 1 159 ? 24.279 -14.515 -22.306 1.00 46.44 159 ARG A CA 1
ATOM 1232 C C . ARG A 1 159 ? 23.947 -15.385 -23.513 1.00 46.44 159 ARG A C 1
ATOM 1234 O O . ARG A 1 159 ? 22.965 -16.120 -23.439 1.00 46.44 159 ARG A O 1
ATOM 1241 N N . PRO A 1 160 ? 24.753 -15.394 -24.595 1.00 41.12 160 PRO A N 1
ATOM 1242 C CA . PRO A 1 160 ? 24.641 -16.476 -25.552 1.00 41.12 160 PRO A CA 1
ATOM 1243 C C . PRO A 1 160 ? 24.897 -17.756 -24.762 1.00 41.12 160 PRO A C 1
ATOM 1245 O O . PRO A 1 160 ? 26.004 -17.990 -24.268 1.00 41.12 160 PRO A O 1
ATOM 1248 N N . VAL A 1 161 ? 23.863 -18.579 -24.596 1.00 52.84 161 VAL A N 1
ATOM 1249 C CA . VAL A 1 161 ? 24.073 -19.973 -24.239 1.00 52.84 161 VAL A CA 1
ATOM 1250 C C . VAL A 1 161 ? 24.940 -20.501 -25.365 1.00 52.84 161 VAL A C 1
ATOM 1252 O O . VAL A 1 161 ? 24.473 -20.694 -26.487 1.00 52.84 161 VAL A O 1
ATOM 1255 N N . LYS A 1 162 ? 26.239 -20.659 -25.099 1.00 44.25 162 LYS A N 1
ATOM 1256 C CA . LYS A 1 162 ? 27.134 -21.386 -25.984 1.00 44.25 162 LYS A CA 1
ATOM 1257 C C . LYS A 1 162 ? 26.610 -22.812 -25.950 1.00 44.25 162 LYS A C 1
ATOM 1259 O O . LYS A 1 162 ? 26.984 -23.591 -25.076 1.00 44.25 162 LYS A O 1
ATOM 1264 N N . PHE A 1 163 ? 25.674 -23.111 -26.850 1.00 39.69 163 PHE A N 1
ATOM 1265 C CA . PHE A 1 163 ? 25.227 -24.458 -27.143 1.00 39.69 163 PHE A CA 1
ATOM 1266 C C . PHE A 1 163 ? 26.479 -25.187 -27.605 1.00 39.69 163 PHE A C 1
ATOM 1268 O O . PHE A 1 163 ? 26.927 -25.088 -28.752 1.00 39.69 163 PHE A O 1
ATOM 1275 N N . ARG A 1 164 ? 27.124 -25.844 -26.644 1.00 40.91 164 ARG A N 1
ATOM 1276 C CA . ARG A 1 164 ? 28.175 -26.800 -26.911 1.00 40.91 164 ARG A CA 1
ATOM 1277 C C . ARG A 1 164 ? 27.462 -27.876 -27.710 1.00 40.91 164 ARG A C 1
ATOM 1279 O O . ARG A 1 164 ? 26.615 -28.578 -27.168 1.00 40.91 164 ARG A O 1
ATOM 1286 N N . HIS A 1 165 ? 27.712 -27.877 -29.017 1.00 46.91 165 HIS A N 1
ATOM 1287 C CA . HIS A 1 165 ? 27.180 -28.852 -29.950 1.00 46.91 165 HIS A CA 1
ATOM 1288 C C . HIS A 1 165 ? 27.534 -30.232 -29.401 1.00 46.91 165 HIS A C 1
ATOM 1290 O O . HIS A 1 165 ? 28.678 -30.672 -29.457 1.00 46.91 165 HIS A O 1
ATOM 1296 N N . GLY A 1 166 ? 26.550 -30.857 -28.776 1.00 44.31 166 GLY A N 1
ATOM 1297 C CA . GLY A 1 166 ? 26.629 -32.172 -28.179 1.00 44.31 166 GLY A CA 1
ATOM 1298 C C . GLY A 1 166 ? 25.326 -32.847 -28.530 1.00 44.31 166 GLY A C 1
ATOM 1299 O O . GLY A 1 166 ? 24.353 -32.695 -27.805 1.00 44.31 166 GLY A O 1
ATOM 1300 N N . LEU A 1 167 ? 25.326 -33.458 -29.716 1.00 46.34 167 LEU A N 1
ATOM 1301 C CA . LEU A 1 167 ? 24.345 -34.392 -30.256 1.00 46.34 167 LEU A CA 1
ATOM 1302 C C . LEU A 1 167 ? 22.948 -34.292 -29.623 1.00 46.34 167 LEU A C 1
ATOM 1304 O O . LEU A 1 167 ? 22.663 -34.911 -28.596 1.00 46.34 167 LEU A O 1
ATOM 1308 N N . CYS A 1 168 ? 22.044 -33.603 -30.321 1.00 44.41 168 CYS A N 1
ATOM 1309 C CA . CYS A 1 168 ? 20.616 -33.867 -30.211 1.00 44.41 168 CYS A CA 1
ATOM 1310 C C . CYS A 1 168 ? 20.400 -35.332 -30.623 1.00 44.41 168 CYS A C 1
ATOM 1312 O O . CYS A 1 168 ? 20.265 -35.658 -31.800 1.00 44.41 168 CYS A O 1
ATOM 1314 N N . THR A 1 169 ? 20.496 -36.249 -29.662 1.00 47.47 169 THR A N 1
ATOM 1315 C CA . THR A 1 169 ? 20.173 -37.645 -29.908 1.00 47.47 169 THR A CA 1
ATOM 1316 C C . THR A 1 169 ? 18.661 -37.731 -30.064 1.00 47.47 169 THR A C 1
ATOM 1318 O O . THR A 1 169 ? 17.892 -37.232 -29.245 1.00 47.47 169 THR A O 1
ATOM 1321 N N . ILE A 1 170 ? 18.248 -38.400 -31.136 1.00 51.97 170 ILE A N 1
ATOM 1322 C CA . ILE A 1 170 ? 16.879 -38.705 -31.595 1.00 51.97 170 ILE A CA 1
ATOM 1323 C C . ILE A 1 170 ? 15.939 -39.231 -30.478 1.00 51.97 170 ILE A C 1
ATOM 1325 O O . ILE A 1 170 ? 14.718 -39.269 -30.627 1.00 51.97 170 ILE A O 1
ATOM 1329 N N . ARG A 1 171 ? 16.485 -39.570 -29.307 1.00 49.72 171 ARG A N 1
ATOM 1330 C CA . ARG A 1 171 ? 15.787 -40.070 -28.123 1.00 49.72 171 ARG A CA 1
ATOM 1331 C C . ARG A 1 171 ? 14.802 -39.065 -27.501 1.00 49.72 171 ARG A C 1
ATOM 1333 O O . ARG A 1 171 ? 13.788 -39.506 -26.968 1.00 49.72 171 ARG A O 1
ATOM 1340 N N . SER A 1 172 ? 15.029 -37.751 -27.614 1.00 50.06 172 SER A N 1
ATOM 1341 C CA . SER A 1 172 ? 14.117 -36.741 -27.033 1.00 50.06 172 SER A CA 1
ATOM 1342 C C . SER A 1 17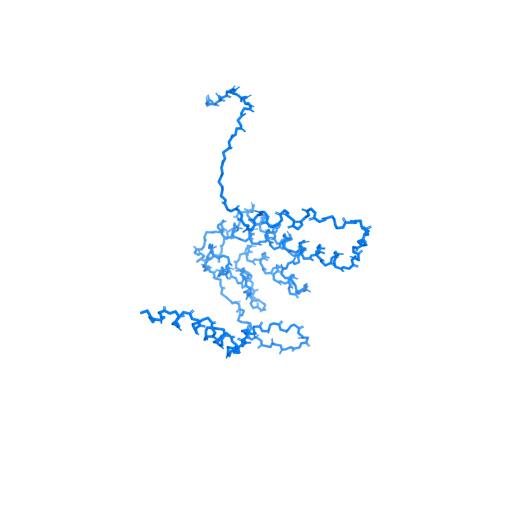2 ? 12.825 -36.538 -27.832 1.00 50.06 172 SER A C 1
ATOM 1344 O O . SER A 1 172 ? 11.773 -36.289 -27.247 1.00 50.06 172 SER A O 1
ATOM 1346 N N . VAL A 1 173 ? 12.861 -36.711 -29.157 1.00 53.97 173 VAL A N 1
ATOM 1347 C CA . VAL A 1 173 ? 11.661 -36.590 -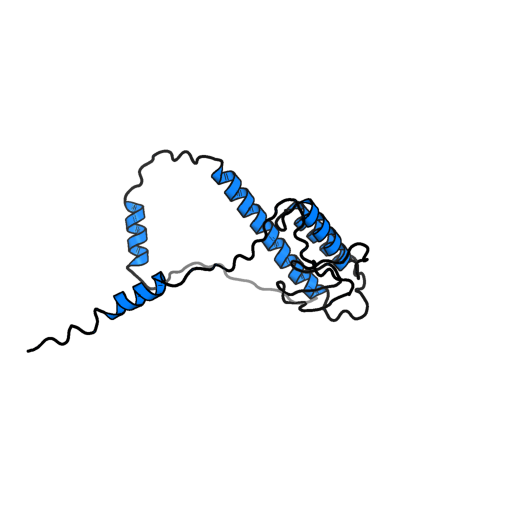30.008 1.00 53.97 173 VAL A CA 1
ATOM 1348 C C . VAL A 1 173 ? 10.741 -37.803 -29.823 1.00 53.97 173 VAL A C 1
ATOM 1350 O O . VAL A 1 173 ? 9.521 -37.661 -29.760 1.00 53.97 173 VAL A O 1
ATOM 1353 N N . LEU A 1 174 ? 11.319 -38.994 -29.627 1.00 50.56 174 LEU A N 1
ATOM 1354 C CA . LEU A 1 174 ? 10.556 -40.220 -29.377 1.00 50.56 174 LEU A CA 1
ATOM 1355 C C . LEU A 1 174 ? 9.847 -40.209 -28.008 1.00 50.56 174 LEU A C 1
ATOM 1357 O O . LEU A 1 174 ? 8.775 -40.792 -27.860 1.00 50.56 174 LEU A O 1
ATOM 1361 N N . HIS A 1 175 ? 10.417 -39.515 -27.017 1.00 50.81 175 HIS A N 1
ATOM 1362 C CA . HIS A 1 175 ? 9.815 -39.377 -25.688 1.00 50.81 175 HIS A CA 1
ATOM 1363 C C . HIS A 1 175 ? 8.587 -38.452 -25.693 1.00 50.81 175 HIS A C 1
ATOM 1365 O O . HIS A 1 175 ? 7.597 -38.744 -25.028 1.00 50.81 175 HIS A O 1
ATOM 1371 N N . LEU A 1 176 ? 8.614 -37.381 -26.493 1.00 49.72 176 LEU A N 1
ATOM 1372 C CA . LEU A 1 176 ? 7.468 -36.482 -26.673 1.00 49.72 176 LEU A CA 1
ATOM 1373 C C . LEU A 1 176 ? 6.339 -37.130 -27.490 1.00 49.72 176 LEU A C 1
ATOM 1375 O O . LEU A 1 176 ? 5.169 -36.947 -27.164 1.00 49.72 176 LEU A O 1
ATOM 1379 N N . LEU A 1 177 ? 6.669 -37.957 -28.488 1.00 48.66 177 LEU A N 1
ATOM 1380 C CA . LEU A 1 177 ? 5.667 -38.717 -29.247 1.00 48.66 177 LEU A CA 1
ATOM 1381 C C . LEU A 1 177 ? 4.962 -39.783 -28.393 1.00 48.66 177 LEU A C 1
ATOM 1383 O O . LEU A 1 177 ? 3.772 -40.019 -28.584 1.00 48.66 177 LEU A O 1
ATOM 1387 N N . ARG A 1 178 ? 5.649 -40.375 -27.407 1.00 53.44 178 ARG A N 1
ATOM 1388 C CA . ARG A 1 178 ? 5.030 -41.314 -26.454 1.00 53.44 178 ARG A CA 1
ATOM 1389 C C . ARG A 1 178 ? 4.027 -40.644 -25.512 1.00 53.44 178 ARG A C 1
ATOM 1391 O O . ARG A 1 178 ? 3.003 -41.246 -25.215 1.00 53.44 178 ARG A O 1
ATOM 1398 N N . ILE A 1 179 ? 4.300 -39.412 -25.080 1.00 57.62 179 ILE A N 1
ATOM 1399 C CA . ILE A 1 179 ? 3.418 -38.651 -24.177 1.00 57.62 179 ILE A CA 1
ATOM 1400 C C . ILE A 1 179 ? 2.156 -38.170 -24.906 1.00 57.62 179 ILE A C 1
ATOM 1402 O O . ILE A 1 179 ? 1.086 -38.117 -24.310 1.00 57.62 179 ILE A O 1
ATOM 1406 N N . LEU A 1 180 ? 2.263 -37.843 -26.197 1.00 53.06 180 LEU A N 1
ATOM 1407 C CA . LEU A 1 180 ? 1.141 -37.293 -26.962 1.00 53.06 180 LEU A CA 1
ATOM 1408 C C . LEU A 1 180 ? 0.200 -38.355 -27.554 1.00 53.06 180 LEU A C 1
ATOM 1410 O O . LEU A 1 180 ? -0.952 -38.029 -27.824 1.00 53.06 180 LEU A O 1
ATOM 1414 N N . TYR A 1 181 ? 0.653 -39.601 -27.743 1.00 46.22 181 TYR A N 1
ATOM 1415 C CA . TYR A 1 181 ? -0.140 -40.639 -28.424 1.00 46.22 181 TYR A CA 1
ATOM 1416 C C . TYR A 1 181 ? -0.606 -41.809 -27.552 1.00 46.22 181 TYR A C 1
ATOM 1418 O O . TYR A 1 181 ? -1.413 -42.607 -28.025 1.00 46.22 181 TYR A O 1
ATOM 1426 N N . TRP A 1 182 ? -0.171 -41.918 -26.293 1.00 47.50 182 TRP A N 1
ATOM 1427 C CA . TRP A 1 182 ? -0.666 -42.959 -25.388 1.00 47.50 182 TRP A CA 1
ATOM 1428 C C . TRP A 1 182 ? -1.149 -42.345 -24.075 1.00 47.50 182 TRP A C 1
ATOM 1430 O O . TRP A 1 182 ? -0.397 -42.159 -23.121 1.00 47.50 182 TRP A O 1
ATOM 1440 N N . GLY A 1 183 ? -2.431 -41.990 -24.050 1.00 37.53 183 GLY A N 1
ATOM 1441 C CA . GLY A 1 183 ? -3.116 -41.608 -22.826 1.00 37.53 183 GLY A CA 1
ATOM 1442 C C . GLY A 1 183 ? -3.373 -42.824 -21.935 1.00 37.53 183 GLY A C 1
ATOM 1443 O O . GLY A 1 183 ? -3.911 -43.824 -22.402 1.00 37.53 183 GLY A O 1
ATOM 1444 N N . GLY A 1 184 ? -3.055 -42.683 -20.647 1.00 35.97 184 GLY A N 1
ATOM 1445 C CA . GLY A 1 184 ? -3.813 -43.322 -19.571 1.00 35.97 184 GLY A CA 1
ATOM 1446 C C . GLY A 1 184 ? -3.110 -44.390 -18.725 1.00 35.97 184 GLY A C 1
ATOM 1447 O O . GLY A 1 184 ? -2.858 -45.491 -19.191 1.00 35.97 184 GLY A O 1
ATOM 1448 N N . PHE A 1 185 ? -3.030 -44.064 -17.427 1.00 35.03 185 PHE A N 1
ATOM 1449 C CA . PHE A 1 185 ? -3.512 -44.886 -16.301 1.00 35.03 185 PHE A CA 1
ATOM 1450 C C . PHE A 1 185 ? -2.539 -45.830 -15.545 1.00 35.03 185 PHE A C 1
ATOM 1452 O O . PHE A 1 185 ? -2.191 -46.901 -16.021 1.00 35.03 185 PHE A O 1
ATOM 1459 N N . LEU A 1 186 ? -2.194 -45.352 -14.332 1.00 34.84 186 LEU A N 1
ATOM 1460 C CA . LEU A 1 186 ? -2.105 -45.973 -12.986 1.00 34.84 186 LEU A CA 1
ATOM 1461 C C . LEU A 1 186 ? -1.393 -47.311 -12.700 1.00 34.84 186 LEU A C 1
ATOM 1463 O O . LEU A 1 186 ? -1.564 -48.298 -13.402 1.00 34.84 186 LEU A O 1
ATOM 1467 N N . GLU A 1 187 ? -0.715 -47.297 -11.537 1.00 34.59 187 GLU A N 1
ATOM 1468 C CA . GLU A 1 187 ? -0.794 -48.221 -10.369 1.00 34.59 187 GLU A CA 1
ATOM 1469 C C . GLU A 1 187 ? 0.639 -48.542 -9.862 1.00 34.59 187 GLU A C 1
ATOM 1471 O O . GLU A 1 187 ? 1.463 -49.069 -10.600 1.00 34.59 187 GLU A O 1
ATOM 1476 N N . SER A 1 188 ? 1.093 -47.897 -8.780 1.00 32.28 188 SER A N 1
ATOM 1477 C CA . SER A 1 188 ? 1.160 -48.379 -7.380 1.00 32.28 188 SER A CA 1
ATOM 1478 C C . SER A 1 188 ? 2.228 -49.444 -7.097 1.00 32.28 188 SER A C 1
ATOM 1480 O O . SER A 1 188 ? 2.189 -50.521 -7.665 1.00 32.28 188 SER A O 1
ATOM 1482 N N . ASP A 1 189 ? 3.148 -49.102 -6.185 1.00 36.62 189 ASP A N 1
ATOM 1483 C CA . ASP A 1 189 ? 3.752 -49.915 -5.107 1.00 36.62 189 ASP A CA 1
ATOM 1484 C C . ASP A 1 189 ? 4.822 -49.017 -4.435 1.00 36.62 189 ASP A C 1
ATOM 1486 O O . ASP A 1 189 ? 5.571 -48.327 -5.118 1.00 36.62 189 ASP A O 1
ATOM 1490 N N . GLY A 1 190 ? 4.960 -48.850 -3.118 1.00 32.44 190 GLY A N 1
ATOM 1491 C CA . GLY A 1 190 ? 4.543 -49.675 -1.992 1.00 32.44 190 GLY A CA 1
ATOM 1492 C C . GLY A 1 190 ? 5.782 -50.070 -1.164 1.00 32.44 190 GLY A C 1
ATOM 1493 O O . GLY A 1 190 ? 6.665 -50.732 -1.688 1.00 32.44 190 GLY A O 1
ATOM 1494 N N . HIS A 1 191 ? 5.791 -49.716 0.135 1.00 31.02 191 HIS A N 1
ATOM 1495 C CA . HIS A 1 191 ? 6.743 -50.073 1.225 1.00 31.02 191 HIS A CA 1
ATOM 1496 C C . HIS A 1 191 ? 8.038 -49.241 1.408 1.00 31.02 191 HIS A C 1
ATOM 1498 O O . HIS A 1 191 ? 8.745 -48.968 0.453 1.00 31.02 191 HIS A O 1
ATOM 1504 N N . GLY A 1 192 ? 8.454 -48.821 2.617 1.00 30.92 192 GLY A N 1
ATOM 1505 C CA . GLY A 1 192 ? 8.016 -49.100 4.002 1.00 30.92 192 GLY A CA 1
ATOM 1506 C C . GLY A 1 192 ? 8.286 -47.885 4.919 1.00 30.92 192 GLY A C 1
ATOM 1507 O O . GLY A 1 192 ? 9.148 -47.066 4.627 1.00 30.92 192 GLY A O 1
ATOM 1508 N N . ARG A 1 193 ? 7.406 -47.568 5.876 1.00 34.59 193 ARG A N 1
ATOM 1509 C CA . ARG A 1 193 ? 7.216 -48.131 7.235 1.00 34.59 193 ARG A CA 1
ATOM 1510 C C . ARG A 1 193 ? 8.102 -47.438 8.288 1.00 34.59 193 ARG A C 1
ATOM 1512 O O . ARG A 1 193 ? 9.292 -47.698 8.384 1.00 34.59 193 ARG A O 1
ATOM 1519 N N . GLY A 1 194 ? 7.446 -46.609 9.104 1.00 31.64 194 GLY A N 1
ATOM 1520 C CA . GLY A 1 194 ? 7.962 -45.952 10.308 1.00 31.64 194 GLY A CA 1
ATOM 1521 C C . GLY A 1 194 ? 6.810 -45.361 11.135 1.00 31.64 194 GLY A C 1
ATOM 1522 O O . GLY A 1 194 ? 6.575 -44.162 11.125 1.00 31.64 194 GLY A O 1
ATOM 1523 N N . THR A 1 195 ? 6.031 -46.238 11.765 1.00 34.91 195 THR A N 1
ATOM 1524 C CA . THR A 1 195 ? 5.108 -46.005 12.900 1.00 34.91 195 THR A CA 1
ATOM 1525 C C . THR A 1 195 ? 5.919 -45.811 14.194 1.00 34.91 195 THR A C 1
ATOM 1527 O O . THR A 1 195 ? 7.009 -46.369 14.251 1.00 34.91 195 THR A O 1
ATOM 1530 N N . ILE A 1 196 ? 5.541 -45.178 15.312 1.00 36.06 196 ILE A N 1
ATOM 1531 C CA . ILE A 1 196 ? 4.378 -44.513 15.957 1.00 36.06 196 ILE A CA 1
ATOM 1532 C C . ILE A 1 196 ? 5.052 -43.804 17.179 1.00 36.06 196 ILE A C 1
ATOM 1534 O O . ILE A 1 196 ? 6.062 -44.307 17.658 1.00 36.06 196 ILE A O 1
ATOM 1538 N N . THR A 1 197 ? 4.691 -42.603 17.638 1.00 35.69 197 THR A N 1
ATOM 1539 C CA . THR A 1 197 ? 3.760 -42.384 18.768 1.00 35.69 197 THR A CA 1
ATOM 1540 C C . THR A 1 197 ? 3.434 -40.899 18.913 1.00 35.69 197 THR A C 1
ATOM 1542 O O . THR A 1 197 ? 4.312 -40.045 19.023 1.00 35.69 197 THR A O 1
ATOM 1545 N N . THR A 1 198 ? 2.139 -40.630 18.968 1.00 38.78 198 THR A N 1
ATOM 1546 C CA . THR A 1 198 ? 1.481 -39.438 19.496 1.00 38.78 198 THR A CA 1
ATOM 1547 C C . THR A 1 198 ? 1.475 -39.467 21.023 1.00 38.78 198 THR A C 1
ATOM 1549 O O . THR A 1 198 ? 0.927 -40.419 21.564 1.00 38.78 198 THR A O 1
ATOM 1552 N N . GLU A 1 199 ? 1.955 -38.420 21.697 1.00 35.91 199 GLU A N 1
ATOM 1553 C CA . GLU A 1 199 ? 1.509 -38.061 23.054 1.00 35.91 199 GLU A CA 1
ATOM 1554 C C . GLU A 1 199 ? 1.563 -36.534 23.253 1.00 35.91 199 GLU A C 1
ATOM 1556 O O . GLU A 1 199 ? 2.620 -35.911 23.296 1.00 35.91 199 GLU A O 1
ATOM 1561 N N . SER A 1 200 ? 0.383 -35.930 23.360 1.00 39.41 200 SER A N 1
ATOM 1562 C CA . SER A 1 200 ? 0.075 -34.789 24.229 1.00 39.41 200 SER A CA 1
ATOM 1563 C C . SER A 1 200 ? -1.394 -34.979 24.612 1.00 39.41 200 SER A C 1
ATOM 1565 O O . SER A 1 200 ? -2.188 -35.296 23.717 1.00 39.41 200 SER A O 1
ATOM 1567 N N . PRO A 1 201 ? -1.764 -34.899 25.904 1.00 41.59 201 PRO A N 1
ATOM 1568 C CA . PRO A 1 201 ? -2.177 -33.595 26.433 1.00 41.59 201 PRO A CA 1
ATOM 1569 C C . PRO A 1 201 ? -1.915 -33.342 27.941 1.00 41.59 201 PRO A C 1
ATOM 1571 O O . PRO A 1 201 ? -1.805 -34.262 28.741 1.00 41.59 201 PRO A O 1
ATOM 1574 N N . GLN A 1 202 ? -1.955 -32.045 28.289 1.00 41.44 202 GLN A N 1
ATOM 1575 C CA . GLN A 1 202 ? -2.321 -31.434 29.587 1.00 41.44 202 GLN A CA 1
ATOM 1576 C C . GLN A 1 202 ? -1.363 -31.527 30.795 1.00 41.44 202 GLN A C 1
ATOM 1578 O O . GLN A 1 202 ? -1.341 -32.521 31.513 1.00 41.44 202 GLN A O 1
ATOM 1583 N N . ALA A 1 203 ? -0.728 -30.388 31.111 1.00 36.56 203 ALA A N 1
ATOM 1584 C CA . ALA A 1 203 ? -0.896 -29.620 32.359 1.00 36.56 203 ALA A CA 1
ATOM 1585 C C . ALA A 1 203 ? -0.334 -28.200 32.169 1.00 36.56 203 ALA A C 1
ATOM 1587 O O . ALA A 1 203 ? 0.741 -28.084 31.537 1.00 36.56 203 ALA A O 1
#

Sequence (203 aa):
MASLAHKFKLWPLLLLSIVYVIPIHALNIGIHADGGQLSLNKECSRTCESEFCGVPPFLRYGKYCGILYTGCPGEQPCDLLDACCMKHDHCIQIKGNYLNKQCNLEFLNCVARFKKSGAPTFKGNTCKVDEVIQVINKVMHAAIVAGKIIDYEHSHRIRPVKFRHGLCTIRSVLHLLRILYWGGFLESDGHGRGTITTESPQA

Organism: NCBI:txid205694